Protein AF-A0A0L7KKX8-F1 (afdb_monomer_lite)

Structure (mmCIF, N/CA/C/O backbone):
data_AF-A0A0L7KKX8-F1
#
_entry.id   AF-A0A0L7KKX8-F1
#
loop_
_atom_site.group_PDB
_atom_site.id
_atom_site.type_symbol
_atom_site.label_atom_id
_atom_site.label_alt_id
_atom_site.label_comp_id
_atom_site.label_asym_id
_atom_site.label_entity_id
_atom_site.label_seq_id
_atom_site.pdbx_PDB_ins_code
_atom_site.Cartn_x
_atom_site.Cartn_y
_atom_site.Cartn_z
_atom_site.occupancy
_atom_site.B_iso_or_equiv
_atom_site.auth_seq_id
_atom_site.auth_comp_id
_atom_site.auth_asym_id
_atom_site.auth_atom_id
_atom_site.pdbx_PDB_model_num
ATOM 1 N N . MET A 1 1 ? -15.322 14.188 2.720 1.00 61.56 1 MET A N 1
ATOM 2 C CA . MET A 1 1 ? -14.861 13.997 4.115 1.00 61.56 1 MET A CA 1
ATOM 3 C C . MET A 1 1 ? -15.648 14.845 5.111 1.00 61.56 1 MET A C 1
ATOM 5 O O . MET A 1 1 ? -16.294 14.261 5.969 1.00 61.56 1 MET A O 1
ATOM 9 N N . ASN A 1 2 ? -15.700 16.173 4.953 1.00 79.94 2 ASN A N 1
ATOM 10 C CA . ASN A 1 2 ? -16.311 17.082 5.943 1.00 79.94 2 ASN A CA 1
ATOM 11 C C . ASN A 1 2 ? -17.784 16.770 6.265 1.00 79.94 2 ASN A C 1
ATOM 13 O O . ASN A 1 2 ? -18.157 16.734 7.429 1.00 79.94 2 ASN A O 1
ATOM 17 N N . LYS A 1 3 ? -18.608 16.441 5.259 1.00 85.94 3 LYS A N 1
ATOM 18 C CA . LYS A 1 3 ? -20.019 16.061 5.476 1.00 85.94 3 LYS A CA 1
ATOM 19 C C . LYS A 1 3 ? -20.184 14.793 6.329 1.00 85.94 3 LYS A C 1
ATOM 21 O O . LYS A 1 3 ? -21.107 14.716 7.127 1.00 85.94 3 LYS A O 1
ATOM 26 N N . ILE A 1 4 ? -19.298 13.805 6.163 1.00 83.44 4 ILE A N 1
ATOM 27 C CA . ILE A 1 4 ? -19.333 12.552 6.937 1.00 83.44 4 ILE A CA 1
ATOM 28 C C . ILE A 1 4 ? -18.866 12.821 8.365 1.00 83.44 4 ILE A C 1
ATOM 30 O O . ILE A 1 4 ? -19.531 12.411 9.306 1.00 83.44 4 ILE A O 1
ATOM 34 N N . GLN A 1 5 ? -17.765 13.560 8.529 1.00 80.62 5 GLN A N 1
ATOM 35 C CA . GLN A 1 5 ? -17.271 13.944 9.852 1.00 80.62 5 GLN A CA 1
ATOM 36 C C . GLN A 1 5 ? -18.304 14.754 10.637 1.00 80.62 5 GLN A C 1
ATOM 38 O O . GLN A 1 5 ? -18.473 14.505 11.828 1.00 80.62 5 GLN A O 1
ATOM 43 N N . GLN A 1 6 ? -19.019 15.662 9.967 1.00 82.69 6 GLN A N 1
ATOM 44 C CA . GLN A 1 6 ? -20.097 16.425 10.583 1.00 82.69 6 GLN A CA 1
ATOM 45 C C . GLN A 1 6 ? -21.231 15.506 11.037 1.00 82.69 6 GLN A C 1
ATOM 47 O O . GLN A 1 6 ? -21.589 15.526 12.203 1.00 82.69 6 GLN A O 1
ATOM 52 N N . LYS A 1 7 ? -21.718 14.616 10.165 1.00 85.06 7 LYS A N 1
ATOM 53 C CA . LYS A 1 7 ? -22.768 13.659 10.541 1.00 85.06 7 LYS A CA 1
ATOM 54 C C . LYS A 1 7 ? -22.353 12.735 11.687 1.00 85.06 7 LYS A C 1
ATOM 56 O O . LYS A 1 7 ? -23.163 12.473 12.564 1.00 85.06 7 LYS A O 1
ATOM 61 N N . ILE A 1 8 ? -21.108 12.252 11.694 1.00 82.00 8 ILE A N 1
ATOM 62 C CA . ILE A 1 8 ? -20.580 11.441 12.800 1.00 82.00 8 ILE A CA 1
ATOM 63 C C . ILE A 1 8 ? -20.597 12.255 14.091 1.00 82.00 8 ILE A C 1
ATOM 65 O O . ILE A 1 8 ? -21.054 11.751 15.109 1.00 82.00 8 ILE A O 1
ATOM 69 N N . LYS A 1 9 ? -20.127 13.507 14.050 1.00 79.69 9 LYS A N 1
ATOM 70 C CA . LYS A 1 9 ? -20.159 14.403 15.208 1.00 79.69 9 LYS A CA 1
ATOM 71 C C . LYS A 1 9 ? -21.592 14.573 15.720 1.00 79.69 9 LYS A C 1
ATOM 73 O O . LYS A 1 9 ? -21.835 14.294 16.887 1.00 79.69 9 LYS A O 1
ATOM 78 N N . ASP A 1 10 ? -22.524 14.906 14.830 1.00 82.19 10 ASP A N 1
ATOM 79 C CA . ASP A 1 10 ? -23.930 15.123 15.174 1.00 82.19 10 ASP A CA 1
ATOM 80 C C . ASP A 1 10 ? -24.575 13.867 15.792 1.00 82.19 10 ASP A C 1
ATOM 82 O O . ASP A 1 10 ? -25.357 13.974 16.731 1.00 82.19 10 ASP A O 1
ATOM 86 N N . ILE A 1 11 ? -24.266 12.668 15.281 1.00 80.88 11 ILE A N 1
ATOM 87 C CA . ILE A 1 11 ? -24.799 11.396 15.801 1.00 80.88 11 ILE A CA 1
ATOM 88 C C . ILE A 1 11 ? -24.197 11.070 17.171 1.00 80.88 11 ILE A C 1
ATOM 90 O O . ILE A 1 11 ? -24.934 10.751 18.099 1.00 80.88 11 ILE A O 1
ATOM 94 N N . VAL A 1 12 ? -22.873 11.169 17.313 1.00 76.88 12 VAL A N 1
ATOM 95 C CA . VAL A 1 12 ? -22.163 10.864 18.568 1.00 76.88 12 VAL A CA 1
ATOM 96 C C . VAL A 1 12 ? -22.599 11.806 19.691 1.00 76.88 12 VAL A C 1
ATOM 98 O O . VAL A 1 12 ? -22.745 11.374 20.831 1.00 76.88 12 VAL A O 1
ATOM 101 N N . GLU A 1 13 ? -22.825 13.082 19.376 1.00 76.00 13 GLU A N 1
ATOM 102 C CA . GLU A 1 13 ? -23.317 14.071 20.341 1.00 76.00 13 GLU A CA 1
ATOM 103 C C . GLU A 1 13 ? -24.776 13.802 20.741 1.00 76.00 13 GLU A C 1
ATOM 105 O O . GLU A 1 13 ? -25.111 13.932 21.914 1.00 76.00 13 GLU A O 1
ATOM 110 N N . LYS A 1 14 ? -25.624 13.343 19.810 1.00 72.31 14 LYS A N 1
ATOM 111 C CA . LYS A 1 14 ? -27.036 13.016 20.083 1.00 72.31 14 LYS A CA 1
ATOM 112 C C . LYS A 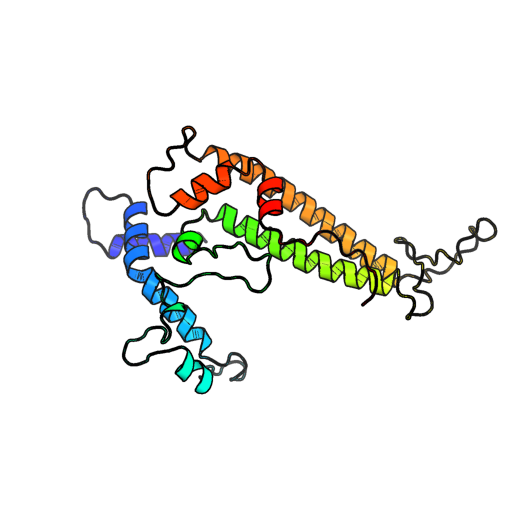1 14 ? -27.250 11.713 20.858 1.00 72.31 14 LYS A C 1
ATOM 114 O O . LYS A 1 14 ? -28.230 11.618 21.587 1.00 72.31 14 LYS A O 1
ATOM 119 N N . LEU A 1 15 ? -26.386 10.709 20.690 1.00 65.00 15 LEU A N 1
ATOM 120 C CA . LEU A 1 15 ? -26.581 9.368 21.267 1.00 65.00 15 LEU A CA 1
ATOM 121 C C . LEU A 1 15 ? -26.421 9.307 22.795 1.00 65.00 15 LEU A C 1
ATOM 123 O O . LEU A 1 15 ? -27.015 8.435 23.418 1.00 65.00 15 LEU A O 1
ATOM 127 N N . ASN A 1 16 ? -25.641 10.207 23.398 1.00 57.59 16 ASN A N 1
ATOM 128 C CA . ASN A 1 16 ? -25.163 10.022 24.775 1.00 57.59 16 ASN A CA 1
ATOM 129 C C . ASN A 1 16 ? -25.781 10.966 25.821 1.00 57.59 16 ASN A C 1
ATOM 131 O O . ASN A 1 16 ? -25.412 10.885 26.992 1.00 57.59 16 ASN A O 1
ATOM 135 N N . GLY A 1 17 ? -26.718 11.839 25.428 1.00 56.19 17 GLY A N 1
ATOM 136 C CA . GLY A 1 17 ? -27.260 12.877 26.313 1.00 56.19 17 GLY A CA 1
ATOM 137 C C . GLY A 1 17 ? -26.184 13.857 26.813 1.00 56.19 17 GLY A C 1
ATOM 138 O O . GLY A 1 17 ? -24.979 13.621 26.692 1.00 56.19 17 GLY A O 1
ATOM 139 N N . ASP A 1 18 ? -26.606 14.993 27.366 1.00 49.84 18 ASP A N 1
ATOM 140 C CA . ASP A 1 18 ? -25.701 16.018 27.898 1.00 49.84 18 ASP A CA 1
ATOM 141 C C . ASP A 1 18 ? -25.034 15.547 29.202 1.00 49.84 18 ASP A C 1
ATOM 143 O O . ASP A 1 18 ? -25.392 15.974 30.295 1.00 49.84 18 ASP A O 1
ATOM 147 N N . THR A 1 19 ? -24.057 14.641 29.117 1.00 49.75 19 THR A N 1
ATOM 148 C CA . THR A 1 19 ? -23.137 14.372 30.230 1.00 49.75 19 THR A CA 1
ATOM 149 C C . THR A 1 19 ? -22.068 15.471 30.253 1.00 49.75 19 THR A C 1
ATOM 151 O O . THR A 1 19 ? -21.262 15.550 29.313 1.00 49.75 19 THR A O 1
ATOM 154 N N . PRO A 1 20 ? -22.027 16.337 31.284 1.00 45.09 20 PRO A N 1
ATOM 155 C CA . PRO A 1 20 ? -21.047 17.413 31.358 1.00 45.09 20 PRO A CA 1
ATOM 156 C C . PRO A 1 20 ? -19.651 16.828 31.614 1.00 45.09 20 PRO A C 1
ATOM 158 O O . PRO A 1 20 ? -19.448 16.128 32.602 1.00 45.09 20 PRO A O 1
ATOM 161 N N . GLY A 1 21 ? -18.680 17.122 30.740 1.00 56.19 21 GLY A N 1
ATOM 162 C CA . GLY A 1 21 ? -17.249 16.935 31.033 1.00 56.19 21 GLY A CA 1
ATOM 163 C C . GLY A 1 21 ? -16.444 15.985 30.136 1.00 56.19 21 GLY A C 1
ATOM 164 O O . GLY A 1 21 ? -15.223 15.973 30.255 1.00 56.19 21 GLY A O 1
ATOM 165 N N . GLN A 1 22 ? -17.054 15.228 29.217 1.00 56.28 22 GLN A N 1
ATOM 166 C CA . GLN A 1 22 ? -16.307 14.301 28.345 1.00 56.28 22 GLN A CA 1
ATOM 167 C C . GLN A 1 22 ? -15.935 14.936 26.996 1.00 56.28 22 GLN A C 1
ATOM 169 O O . GLN A 1 22 ? -16.811 15.443 26.287 1.00 56.28 22 GLN A O 1
ATOM 174 N N . GLN A 1 23 ? -14.654 14.872 26.606 1.00 61.06 23 GLN A N 1
ATOM 175 C CA . GLN A 1 23 ? -14.209 15.371 25.302 1.00 61.06 23 GLN A CA 1
ATOM 176 C C . GLN A 1 23 ? -14.839 14.542 24.163 1.00 61.06 23 GLN A C 1
ATOM 178 O O . GLN A 1 23 ? -14.975 13.320 24.283 1.00 61.06 23 GLN A O 1
ATOM 183 N N . PRO A 1 24 ? -15.193 15.153 23.015 1.00 66.62 24 PRO A N 1
ATOM 184 C CA . PRO A 1 24 ? -15.776 14.435 21.876 1.00 66.62 24 PRO A CA 1
ATOM 185 C C . PRO A 1 24 ? -14.910 13.288 21.329 1.00 66.62 24 PRO A C 1
ATOM 187 O O . PRO A 1 24 ? -15.438 12.379 20.689 1.00 66.62 24 PRO A O 1
ATOM 190 N N . SER A 1 25 ? -13.590 13.325 21.548 1.00 67.50 25 SER A N 1
ATOM 191 C CA . SER A 1 25 ? -12.664 12.233 21.218 1.00 67.50 25 SER A CA 1
ATOM 192 C C . SER A 1 25 ? -12.929 10.984 22.052 1.00 67.50 25 SER A C 1
ATOM 194 O O . SER A 1 25 ? -12.999 9.889 21.500 1.00 67.50 25 SER A O 1
ATOM 196 N N . ASP A 1 26 ? -13.146 11.153 23.353 1.00 72.81 26 ASP A N 1
ATOM 197 C CA . ASP A 1 26 ? -13.292 10.055 24.312 1.00 72.81 26 ASP A CA 1
ATOM 198 C C . ASP A 1 26 ? -14.595 9.299 24.051 1.00 72.81 26 ASP A C 1
ATOM 200 O O . ASP A 1 26 ? -14.626 8.069 24.051 1.00 72.81 26 ASP A O 1
ATOM 204 N N . LYS A 1 27 ? -15.649 10.043 23.690 1.00 77.00 27 LYS A N 1
ATOM 205 C CA . LYS A 1 27 ? -16.944 9.487 23.277 1.00 77.00 27 LYS A CA 1
ATOM 206 C C . LYS A 1 27 ? -16.829 8.607 22.028 1.00 77.00 27 LYS A C 1
ATOM 208 O O . LYS A 1 27 ? -17.487 7.576 21.941 1.00 77.00 27 LYS A O 1
ATOM 213 N N . ARG A 1 28 ? -15.988 8.983 21.056 1.00 78.88 28 ARG A N 1
ATOM 214 C CA . ARG A 1 28 ? -15.767 8.176 19.839 1.00 78.88 28 ARG A CA 1
ATOM 215 C C . ARG A 1 28 ? -14.956 6.920 20.122 1.00 78.88 28 ARG A C 1
ATOM 217 O O . ARG A 1 28 ? -15.237 5.891 19.521 1.00 78.88 28 ARG A O 1
ATOM 224 N N . THR A 1 29 ? -13.969 7.007 21.011 1.00 80.00 29 THR A N 1
ATOM 225 C CA . THR A 1 29 ? -13.169 5.848 21.425 1.00 80.00 29 THR A CA 1
ATOM 226 C C . THR A 1 29 ? -14.033 4.823 22.153 1.00 80.00 29 THR A C 1
ATOM 228 O O . THR A 1 29 ? -13.962 3.643 21.821 1.00 80.00 29 THR A O 1
ATOM 231 N N . ALA A 1 30 ? -14.899 5.271 23.068 1.00 83.94 30 ALA A N 1
ATOM 232 C CA . ALA A 1 30 ? -15.870 4.404 23.735 1.00 83.94 30 ALA A CA 1
ATOM 233 C C . ALA A 1 30 ? -16.810 3.735 22.720 1.00 83.94 30 ALA A C 1
ATOM 235 O O . ALA A 1 30 ? -16.890 2.512 22.673 1.00 83.94 30 ALA A O 1
ATOM 236 N N . LEU A 1 31 ? -17.406 4.527 21.817 1.00 86.94 31 LEU A N 1
ATOM 237 C CA . LEU A 1 31 ? -18.276 4.002 20.763 1.00 86.94 31 LEU A CA 1
ATOM 238 C C . LEU A 1 31 ? -17.558 2.967 19.880 1.00 86.94 31 LEU A C 1
ATOM 240 O O . LEU A 1 31 ? -18.133 1.946 19.518 1.00 86.94 31 LEU A O 1
ATOM 244 N N . TRP A 1 32 ? -16.295 3.204 19.519 1.00 86.94 32 TRP A N 1
ATOM 245 C CA . TRP A 1 32 ? -15.516 2.213 18.778 1.00 86.94 32 TRP A CA 1
ATOM 246 C C . TRP A 1 32 ? -15.334 0.923 19.585 1.00 86.94 32 TRP A C 1
ATOM 248 O O . TRP A 1 32 ? -15.518 -0.152 19.025 1.00 86.94 32 TRP A O 1
ATOM 258 N N . GLY A 1 33 ? -15.034 1.015 20.883 1.00 86.31 33 GLY A N 1
ATOM 259 C CA . GLY A 1 33 ? -14.939 -0.144 21.775 1.00 86.31 33 GLY A CA 1
ATOM 260 C C . GLY A 1 33 ? -16.210 -0.998 21.790 1.00 86.31 33 GLY A C 1
ATOM 261 O O . GLY A 1 33 ? -16.116 -2.221 21.698 1.00 86.31 33 GLY A O 1
ATOM 262 N N . ASP A 1 34 ? -17.379 -0.358 21.803 1.00 89.44 34 ASP A N 1
ATOM 263 C CA . ASP A 1 34 ? -18.677 -1.044 21.837 1.00 89.44 34 ASP A CA 1
ATOM 264 C C . ASP A 1 34 ? -19.017 -1.743 20.512 1.00 89.44 34 ASP A C 1
ATOM 266 O O . ASP A 1 34 ? -19.616 -2.820 20.494 1.00 89.44 34 ASP A O 1
ATOM 270 N N . PHE A 1 35 ? -18.638 -1.138 19.381 1.00 90.94 35 PHE A N 1
ATOM 271 C CA . PHE A 1 35 ? -19.077 -1.587 18.056 1.00 90.94 35 PHE A CA 1
ATOM 272 C C . PHE A 1 35 ? -18.020 -2.338 17.240 1.00 90.94 35 PHE A C 1
ATOM 274 O O . PHE A 1 35 ? -18.387 -3.042 16.297 1.00 90.94 35 PHE A O 1
ATOM 281 N N . ALA A 1 36 ? -16.728 -2.236 17.563 1.00 91.19 36 ALA A N 1
ATOM 282 C CA . ALA A 1 36 ? -15.655 -2.777 16.723 1.00 91.19 36 ALA A CA 1
ATOM 283 C C . ALA A 1 36 ? -15.773 -4.290 16.490 1.00 91.19 36 ALA A C 1
ATOM 285 O O . ALA A 1 36 ? -15.581 -4.749 15.363 1.00 91.19 36 ALA A O 1
ATOM 286 N N . GLN A 1 37 ? -16.162 -5.058 17.513 1.00 93.75 37 GLN A N 1
ATOM 287 C CA . GLN A 1 37 ? -16.392 -6.497 17.373 1.00 93.75 37 GLN A CA 1
ATOM 288 C C . GLN A 1 37 ? -17.535 -6.803 16.396 1.00 93.75 37 GLN A C 1
ATOM 290 O O . GLN A 1 37 ? -17.397 -7.682 15.549 1.00 93.75 37 GLN A O 1
ATOM 295 N N . TYR A 1 38 ? -18.649 -6.074 16.473 1.00 94.12 38 TYR A N 1
ATOM 296 C CA . TYR A 1 38 ? -19.788 -6.277 15.574 1.00 94.12 38 TYR A CA 1
ATOM 297 C C . TYR A 1 38 ? -19.464 -5.865 14.139 1.00 94.12 38 TYR A C 1
ATOM 299 O O . TYR A 1 38 ? -19.841 -6.559 13.197 1.00 94.12 38 TYR A O 1
ATOM 307 N N . ILE A 1 39 ? -18.717 -4.772 13.968 1.00 94.38 39 ILE A N 1
ATOM 308 C CA . ILE A 1 39 ? -18.216 -4.336 12.661 1.00 94.38 39 ILE A CA 1
ATOM 309 C C . ILE A 1 39 ? -17.322 -5.425 12.062 1.00 94.38 39 ILE A C 1
ATOM 311 O O . ILE A 1 39 ? -17.519 -5.810 10.911 1.00 94.38 39 ILE A O 1
ATOM 315 N N . TRP A 1 40 ? -16.391 -5.971 12.847 1.00 94.31 40 TRP A N 1
ATOM 316 C CA . TRP A 1 40 ? -15.527 -7.066 12.414 1.00 94.31 40 TRP A CA 1
ATOM 317 C C . TRP A 1 40 ? -16.317 -8.322 12.034 1.00 94.31 40 TRP A C 1
ATOM 319 O O . TRP A 1 40 ? -16.102 -8.888 10.964 1.00 94.31 40 TRP A O 1
ATOM 329 N N . ASN A 1 41 ? -17.284 -8.722 12.859 1.00 95.00 41 ASN A N 1
ATOM 330 C CA . ASN A 1 41 ? -18.173 -9.840 12.552 1.00 95.00 41 ASN A CA 1
ATOM 331 C C . ASN A 1 41 ? -18.926 -9.604 11.232 1.00 95.00 41 ASN A C 1
ATOM 333 O O . ASN A 1 41 ? -18.997 -10.506 10.402 1.00 95.00 41 ASN A O 1
ATOM 337 N N . GLY A 1 42 ? -19.413 -8.383 10.991 1.00 94.62 42 GLY A N 1
ATOM 338 C CA . GLY A 1 42 ? -20.026 -7.996 9.720 1.00 94.62 42 GLY A CA 1
ATOM 339 C C . GLY A 1 42 ? -19.066 -8.102 8.529 1.00 94.62 42 GLY A C 1
ATOM 340 O O . GLY A 1 42 ? -19.457 -8.595 7.472 1.00 94.62 42 GLY A O 1
ATOM 341 N N . MET A 1 43 ? -17.798 -7.708 8.702 1.00 93.75 43 MET A N 1
ATOM 342 C CA . MET A 1 43 ? -16.760 -7.863 7.672 1.00 93.75 43 MET A CA 1
ATOM 343 C C . MET A 1 43 ? -16.502 -9.338 7.338 1.00 93.75 43 MET A C 1
ATOM 345 O O . MET A 1 43 ? -16.394 -9.676 6.163 1.00 93.75 43 MET A O 1
ATOM 349 N N . ILE A 1 44 ? -16.450 -10.223 8.340 1.00 93.94 44 ILE A N 1
ATOM 350 C CA . ILE A 1 44 ? -16.302 -11.671 8.121 1.00 93.94 44 ILE A CA 1
ATOM 351 C C . ILE A 1 44 ? -17.550 -12.261 7.459 1.00 93.94 44 ILE A C 1
ATOM 353 O O . ILE A 1 44 ? -17.431 -13.036 6.512 1.00 93.94 44 ILE A O 1
ATOM 357 N N . TYR A 1 45 ? -18.746 -11.861 7.895 1.00 94.38 45 TYR A N 1
ATOM 358 C CA . TYR A 1 45 ? -19.996 -12.323 7.294 1.00 94.38 45 TYR A CA 1
ATOM 359 C C . TYR A 1 45 ? -20.092 -11.961 5.809 1.00 94.38 45 TYR A C 1
ATOM 361 O O . TYR A 1 45 ? -20.555 -12.770 5.004 1.00 94.38 45 TYR A O 1
ATOM 369 N N . ALA A 1 46 ? -19.603 -10.782 5.417 1.00 93.00 46 ALA A N 1
ATOM 370 C CA . ALA A 1 46 ? -19.576 -10.359 4.019 1.00 93.00 46 ALA A CA 1
ATOM 371 C C . ALA A 1 46 ? -18.769 -11.316 3.118 1.00 93.00 46 ALA A C 1
ATOM 373 O O . ALA A 1 46 ? -19.128 -11.494 1.957 1.00 93.00 46 ALA A O 1
ATOM 374 N N . LEU A 1 47 ? -17.744 -11.997 3.648 1.00 92.56 47 LEU A N 1
ATOM 375 C CA . LEU A 1 47 ? -16.945 -12.985 2.904 1.00 92.56 47 LEU A CA 1
ATOM 376 C C . LEU A 1 47 ? -17.718 -14.270 2.573 1.00 92.56 47 LEU A C 1
ATOM 378 O O . LEU A 1 47 ? -17.270 -15.063 1.751 1.00 92.56 47 LEU A O 1
ATOM 382 N N . THR A 1 48 ? -18.877 -14.488 3.199 1.00 92.88 48 THR A N 1
ATOM 383 C CA . THR A 1 48 ? -19.743 -15.641 2.907 1.00 92.88 48 THR A CA 1
ATOM 384 C C . THR A 1 48 ? -20.568 -15.455 1.634 1.00 92.88 48 THR A C 1
ATOM 386 O O . THR A 1 48 ? -21.225 -16.396 1.189 1.00 92.88 48 THR A O 1
ATOM 389 N N . TYR A 1 49 ? -20.569 -14.255 1.050 1.00 91.00 49 TYR A N 1
ATOM 390 C CA . TYR A 1 49 ? -21.248 -13.975 -0.209 1.00 91.00 49 TYR A CA 1
ATOM 391 C C . TYR A 1 49 ? -20.346 -14.279 -1.400 1.00 91.00 49 TYR A C 1
ATOM 393 O O . TYR A 1 49 ? -19.157 -13.967 -1.404 1.00 91.00 49 TYR A O 1
ATOM 401 N N . ASN A 1 50 ? -20.936 -14.837 -2.452 1.00 87.12 50 ASN A N 1
ATOM 402 C CA . ASN A 1 50 ? -20.284 -14.932 -3.744 1.00 87.12 50 ASN A CA 1
ATOM 403 C C . ASN A 1 50 ? -20.461 -13.598 -4.486 1.00 87.12 50 ASN A C 1
ATOM 405 O O . ASN A 1 50 ? -21.543 -13.303 -4.996 1.00 87.12 50 ASN A O 1
ATOM 409 N N . THR A 1 51 ? -19.396 -12.801 -4.555 1.00 78.88 51 THR A N 1
ATOM 410 C CA . THR A 1 51 ? -19.404 -11.477 -5.199 1.00 78.88 51 THR A CA 1
ATOM 411 C C . THR A 1 51 ? -19.559 -11.527 -6.718 1.00 78.88 51 THR A C 1
ATOM 413 O O . THR A 1 51 ? -19.889 -10.507 -7.315 1.00 78.88 51 THR A O 1
ATOM 416 N N . ASP A 1 52 ? -19.361 -12.697 -7.328 1.00 79.69 52 ASP A N 1
ATOM 417 C CA . ASP A 1 52 ? -19.569 -12.931 -8.761 1.00 79.69 52 ASP A CA 1
ATOM 418 C C . ASP A 1 52 ? -20.977 -13.479 -9.055 1.00 79.69 52 ASP A C 1
ATOM 420 O O . ASP A 1 52 ? -21.383 -13.612 -10.211 1.00 79.69 52 ASP A O 1
ATOM 424 N N . SER A 1 53 ? -21.744 -13.806 -8.008 1.00 69.38 53 SER A N 1
ATOM 425 C CA . SER A 1 53 ? -23.137 -14.223 -8.138 1.00 69.38 53 SER A CA 1
ATOM 426 C C . SER A 1 53 ? -24.049 -12.996 -8.158 1.00 69.38 53 SER A C 1
ATOM 428 O O . SER A 1 53 ? -24.035 -12.185 -7.240 1.00 69.38 53 SER A O 1
ATOM 430 N N . GLY A 1 54 ? -24.848 -12.861 -9.215 1.00 61.56 54 GLY A N 1
ATOM 431 C CA . GLY A 1 54 ? -25.735 -11.716 -9.425 1.00 61.56 54 GLY A CA 1
ATOM 432 C C . GLY A 1 54 ? -25.267 -10.852 -10.594 1.00 61.56 54 GLY A C 1
ATOM 433 O O . GLY A 1 54 ? -24.135 -10.384 -10.639 1.00 61.56 54 GLY A O 1
ATOM 434 N N . GLY A 1 55 ? -26.144 -10.644 -11.580 1.00 66.31 55 GLY A N 1
ATOM 435 C CA . GLY A 1 55 ? -25.906 -9.613 -12.593 1.00 66.31 55 GLY A CA 1
ATOM 436 C C . GLY A 1 55 ? -25.856 -8.222 -11.951 1.00 66.31 55 GLY A C 1
ATOM 437 O O . GLY A 1 55 ? -26.238 -8.066 -10.789 1.00 66.31 55 GLY A O 1
ATOM 438 N N . LYS A 1 56 ? -25.442 -7.199 -12.718 1.00 63.28 56 LYS A N 1
ATOM 439 C CA . LYS A 1 56 ? -25.654 -5.797 -12.315 1.00 63.28 56 LYS A CA 1
ATOM 440 C C . LYS A 1 56 ? -27.105 -5.658 -11.834 1.00 63.28 56 LYS A C 1
ATOM 442 O O . LYS A 1 56 ? -28.014 -6.077 -12.544 1.00 63.28 56 LYS A O 1
ATOM 447 N N . ASP A 1 57 ? -27.279 -5.158 -10.614 1.00 73.75 57 ASP A N 1
ATOM 448 C CA . ASP A 1 57 ? -28.566 -4.913 -9.942 1.00 73.75 57 ASP A CA 1
ATOM 449 C C . ASP A 1 57 ? -29.244 -6.110 -9.245 1.00 73.75 57 ASP A C 1
ATOM 451 O O . ASP A 1 57 ? -30.373 -5.980 -8.770 1.00 73.75 57 ASP A O 1
ATOM 455 N N . LYS A 1 58 ? -28.571 -7.260 -9.098 1.00 77.75 58 LYS A N 1
ATOM 456 C CA . LYS A 1 58 ? -29.054 -8.358 -8.238 1.00 77.75 58 LYS A CA 1
ATOM 457 C C . LYS A 1 58 ? -28.242 -8.470 -6.953 1.00 77.75 58 LYS A C 1
ATOM 459 O O . LYS A 1 58 ? -27.025 -8.313 -6.961 1.00 77.75 58 LYS A O 1
ATOM 464 N N . THR A 1 59 ? -28.926 -8.784 -5.854 1.00 80.25 59 THR A N 1
ATOM 465 C CA . THR A 1 59 ? -28.276 -9.083 -4.576 1.00 80.25 59 THR A CA 1
ATOM 466 C C . THR A 1 59 ? -27.396 -10.327 -4.727 1.00 80.25 59 THR A C 1
ATOM 468 O O . THR A 1 59 ? -27.880 -11.332 -5.261 1.00 80.25 59 THR A O 1
ATOM 471 N N . PRO A 1 60 ? -26.135 -10.292 -4.264 1.00 85.50 60 PRO A N 1
ATOM 472 C CA . PRO A 1 60 ? -25.288 -11.471 -4.272 1.00 85.50 60 PRO A CA 1
ATOM 473 C C . PRO A 1 60 ? -25.861 -12.563 -3.372 1.00 85.50 60 PRO A C 1
ATOM 475 O O . PRO A 1 60 ? -26.488 -12.295 -2.345 1.00 85.50 60 PRO A O 1
ATOM 478 N N . THR A 1 61 ? -25.644 -13.810 -3.772 1.00 89.81 61 THR A N 1
ATOM 479 C CA . THR A 1 61 ? -26.073 -14.993 -3.018 1.00 89.81 61 THR A CA 1
ATOM 480 C C . THR A 1 61 ? -24.955 -15.497 -2.115 1.00 89.81 61 THR A C 1
ATOM 482 O O . THR A 1 61 ? -23.772 -15.258 -2.368 1.00 89.81 61 THR A O 1
ATOM 485 N N . HIS A 1 62 ? -25.325 -16.191 -1.040 1.00 89.88 62 HIS A N 1
ATOM 486 C CA . HIS A 1 62 ? -24.347 -16.850 -0.185 1.00 89.88 62 HIS A CA 1
ATOM 487 C C . HIS A 1 62 ? -23.695 -18.034 -0.898 1.00 89.88 62 HIS A C 1
ATOM 489 O O . HIS A 1 62 ? -24.328 -18.743 -1.676 1.00 89.88 62 HIS A O 1
ATOM 495 N N . ASN A 1 63 ? -22.424 -18.265 -0.585 1.00 92.12 63 ASN A N 1
ATOM 496 C CA . ASN A 1 63 ? -21.781 -19.546 -0.807 1.00 92.12 63 ASN A CA 1
ATOM 497 C C . ASN A 1 63 ? -21.978 -20.390 0.458 1.00 92.12 63 ASN A C 1
ATOM 499 O O . ASN A 1 63 ? -21.333 -20.128 1.475 1.00 92.12 63 ASN A O 1
ATOM 503 N N . ASP A 1 64 ? -22.867 -21.382 0.399 1.00 92.19 64 ASP A N 1
ATOM 504 C CA . ASP A 1 64 ? -23.253 -22.188 1.566 1.00 92.19 64 ASP A CA 1
ATOM 505 C C . ASP A 1 64 ? -22.063 -22.909 2.210 1.00 92.19 64 ASP A C 1
ATOM 507 O O . ASP A 1 64 ? -21.961 -22.955 3.436 1.00 92.19 64 ASP A O 1
ATOM 511 N N . THR A 1 65 ? -21.110 -23.386 1.403 1.00 93.25 65 THR A N 1
ATOM 512 C CA . THR A 1 65 ? -19.880 -24.026 1.893 1.00 93.25 65 THR A CA 1
ATOM 513 C C . THR A 1 65 ? -19.025 -23.052 2.697 1.00 93.25 65 THR A C 1
ATOM 515 O O . THR A 1 65 ? -18.572 -23.374 3.793 1.00 93.25 65 THR A O 1
ATOM 518 N N . VAL A 1 66 ? -18.806 -21.841 2.175 1.00 92.00 66 VAL A N 1
ATOM 519 C CA . VAL A 1 66 ? -18.012 -20.813 2.868 1.00 92.00 66 VAL A CA 1
ATOM 520 C C . VAL A 1 66 ? -18.750 -20.320 4.110 1.00 92.00 66 VAL A C 1
ATOM 522 O O . VAL A 1 66 ? -18.142 -20.177 5.170 1.00 92.00 66 VAL A O 1
ATOM 525 N N . LYS A 1 67 ? -20.065 -20.103 4.007 1.00 93.19 67 LYS A N 1
ATOM 526 C CA . LYS A 1 67 ? -20.912 -19.682 5.125 1.00 93.19 67 LYS A CA 1
ATOM 527 C C . LYS A 1 67 ? -20.864 -20.689 6.270 1.00 93.19 67 LYS A C 1
ATOM 529 O O . LYS A 1 67 ? -20.575 -20.288 7.391 1.00 93.19 67 LYS A O 1
ATOM 534 N N . GLY A 1 68 ? -21.069 -21.974 5.982 1.00 92.69 68 GLY A N 1
ATOM 535 C CA . GLY A 1 68 ? -21.036 -23.047 6.979 1.00 92.69 68 GLY A CA 1
ATOM 536 C C . GLY A 1 68 ? -19.651 -23.334 7.571 1.00 92.69 68 GLY A C 1
ATOM 537 O O . GLY A 1 68 ? -19.562 -24.032 8.575 1.00 92.69 68 GLY A O 1
ATOM 538 N N . ALA A 1 69 ? -18.575 -22.822 6.966 1.00 92.69 69 ALA A N 1
ATOM 539 C CA . ALA A 1 69 ? -17.218 -22.922 7.505 1.00 92.69 69 ALA A CA 1
ATOM 540 C C . ALA A 1 69 ? -16.802 -21.689 8.327 1.00 92.69 69 ALA A C 1
ATOM 542 O O . ALA A 1 69 ? -15.984 -21.801 9.244 1.00 92.69 69 ALA A O 1
ATOM 543 N N . LEU A 1 70 ? -17.312 -20.504 7.978 1.00 93.75 70 LEU A N 1
ATOM 544 C CA . LEU A 1 70 ? -16.875 -19.234 8.560 1.00 93.75 70 LEU A CA 1
ATOM 545 C C . LEU A 1 70 ? -17.839 -18.652 9.595 1.00 93.75 70 LEU A C 1
ATOM 547 O O . LEU A 1 70 ? -17.389 -17.832 10.395 1.00 93.75 70 LEU A O 1
ATOM 551 N N . TRP A 1 71 ? -19.121 -19.030 9.612 1.00 96.25 71 TRP A N 1
ATOM 552 C CA . TRP A 1 71 ? -20.149 -18.291 10.350 1.00 96.25 71 TRP A CA 1
ATOM 553 C C . TRP A 1 71 ? -21.069 -19.161 11.215 1.00 96.25 71 TRP A C 1
ATOM 555 O O . TRP A 1 71 ? -21.768 -20.041 10.720 1.00 96.25 71 TRP A O 1
ATOM 565 N N . ASP A 1 72 ? -21.141 -18.828 12.505 1.00 95.00 72 ASP A N 1
ATOM 566 C CA . ASP A 1 72 ? -22.115 -19.364 13.458 1.00 95.00 72 ASP A CA 1
ATOM 567 C C . ASP A 1 72 ? -23.356 -18.452 13.449 1.00 95.00 72 ASP A C 1
ATOM 569 O O . ASP A 1 72 ? -23.324 -17.322 13.949 1.00 95.00 72 ASP A O 1
ATOM 573 N N . SER A 1 73 ? -24.439 -18.930 12.826 1.00 92.44 73 SER A N 1
ATOM 574 C CA . SER A 1 73 ? -25.677 -18.152 12.656 1.00 92.44 73 SER A CA 1
ATOM 575 C C . SER A 1 73 ? -26.469 -17.995 13.956 1.00 92.44 73 SER A C 1
ATOM 577 O O . SER A 1 73 ? -27.189 -17.010 14.092 1.00 92.44 73 SER A O 1
ATOM 579 N N . ASP A 1 74 ? -26.305 -18.905 14.918 1.00 93.38 74 ASP A N 1
ATOM 580 C CA . ASP A 1 74 ? -27.006 -18.833 16.204 1.00 93.38 74 ASP A CA 1
ATOM 581 C C . ASP A 1 74 ? -26.402 -17.735 17.085 1.00 93.38 74 ASP A C 1
ATOM 583 O O . ASP A 1 74 ? -27.111 -17.015 17.790 1.00 93.38 74 ASP A O 1
ATOM 587 N N . LYS A 1 75 ? -25.076 -17.569 17.014 1.00 91.88 75 LYS A N 1
ATOM 588 C CA . LYS A 1 75 ? -24.340 -16.567 17.801 1.00 91.88 75 LYS A CA 1
ATOM 589 C C . LYS A 1 75 ? -24.081 -15.261 17.060 1.00 91.88 75 LYS A C 1
ATOM 591 O O . LYS A 1 75 ? -23.683 -14.287 17.694 1.00 91.88 75 LYS A O 1
ATOM 596 N N . ASN A 1 76 ? -24.293 -15.220 15.745 1.00 92.81 76 ASN A N 1
ATOM 597 C CA . ASN A 1 76 ? -23.912 -14.101 14.875 1.00 92.81 76 ASN A CA 1
ATOM 598 C C . ASN A 1 76 ? -22.423 -13.729 15.003 1.00 92.81 76 ASN A C 1
ATOM 600 O O . ASN A 1 76 ? -22.045 -12.556 15.119 1.00 92.81 76 ASN A O 1
ATOM 604 N N . THR A 1 77 ? -21.565 -14.749 14.998 1.00 93.94 77 THR A N 1
ATOM 605 C CA . THR A 1 77 ? -20.111 -14.604 15.149 1.00 93.94 77 THR A CA 1
ATOM 606 C C . THR A 1 77 ? -19.355 -15.510 14.182 1.00 93.94 77 THR A C 1
ATOM 608 O O . THR A 1 77 ? -19.890 -16.540 13.767 1.00 93.94 77 THR A O 1
ATOM 611 N N . PRO A 1 78 ? -18.078 -15.210 13.885 1.00 94.38 78 PRO A N 1
ATOM 612 C CA . PRO A 1 78 ? -17.210 -16.154 13.200 1.00 94.38 78 PRO A CA 1
ATOM 613 C C . PRO A 1 78 ? -17.156 -17.499 13.932 1.00 94.38 78 PRO A C 1
ATOM 615 O O . PRO A 1 78 ? -16.960 -17.546 15.150 1.00 94.38 78 PRO A O 1
ATOM 618 N N . GLN A 1 79 ? -17.316 -18.586 13.182 1.00 92.31 79 GLN A N 1
ATOM 619 C CA . GLN A 1 79 ? -17.412 -19.939 13.732 1.00 92.31 79 GLN A CA 1
ATOM 620 C C . GLN A 1 79 ? -16.096 -20.408 14.358 1.00 92.31 79 GLN A C 1
ATOM 622 O O . GLN A 1 79 ? -16.089 -21.028 15.419 1.00 92.31 79 GLN A O 1
ATOM 627 N N . ASN A 1 80 ? -14.969 -20.090 13.718 1.00 89.31 80 ASN A N 1
ATOM 628 C CA . ASN A 1 80 ? -13.647 -20.426 14.230 1.00 89.31 80 ASN A CA 1
ATOM 629 C C . ASN A 1 80 ? -13.106 -19.296 15.120 1.00 89.31 80 ASN A C 1
ATOM 631 O O . ASN A 1 80 ? -13.073 -18.128 14.719 1.00 89.31 80 ASN A O 1
ATOM 635 N N . THR A 1 81 ? -12.617 -19.659 16.307 1.00 88.75 81 THR A N 1
ATOM 636 C CA . THR A 1 81 ? -12.030 -18.734 17.286 1.00 88.75 81 THR A CA 1
ATOM 637 C C . THR A 1 81 ? -10.841 -17.955 16.733 1.00 88.75 81 THR A C 1
ATOM 639 O O . THR A 1 81 ? -10.590 -16.846 17.192 1.00 88.75 81 THR A O 1
ATOM 642 N N . GLN A 1 82 ? -10.142 -18.459 15.712 1.00 89.06 82 GLN A N 1
ATOM 643 C CA . GLN A 1 82 ? -9.044 -17.737 15.058 1.00 89.06 82 GLN A CA 1
ATOM 644 C C . GLN A 1 82 ? -9.491 -16.484 14.287 1.00 89.06 82 GLN A C 1
ATOM 646 O O . GLN A 1 82 ? -8.656 -15.646 13.967 1.00 89.06 82 GLN A O 1
ATOM 651 N N . TYR A 1 83 ? -10.784 -16.353 13.973 1.00 90.50 83 TYR A N 1
ATOM 652 C CA . TYR A 1 83 ? -11.347 -15.201 13.261 1.00 90.50 83 TYR A CA 1
ATOM 653 C C . TYR A 1 83 ? -12.133 -14.263 14.178 1.00 90.50 83 TYR A C 1
ATOM 655 O O . TYR A 1 83 ? -12.721 -13.297 13.700 1.00 90.50 83 TYR A O 1
ATOM 663 N N . GLN A 1 84 ? -12.171 -14.523 15.485 1.00 91.69 84 GLN A N 1
ATOM 664 C CA . GLN A 1 84 ? -12.844 -13.637 16.429 1.00 91.69 84 GLN A CA 1
ATOM 665 C C . GLN A 1 84 ? -12.014 -12.373 16.675 1.00 91.69 84 GLN A C 1
ATOM 667 O O . GLN A 1 84 ? -10.785 -12.393 16.655 1.00 91.69 84 GLN A O 1
ATOM 672 N N . TYR A 1 85 ? -12.700 -11.257 16.921 1.00 90.94 85 TYR A N 1
ATOM 673 C CA . TYR A 1 85 ? -12.106 -9.918 16.964 1.00 90.94 85 TYR A CA 1
ATOM 674 C C . TYR A 1 85 ? -10.888 -9.787 17.904 1.00 90.94 85 TYR A C 1
ATOM 676 O O . TYR A 1 85 ? -9.878 -9.198 17.528 1.00 90.94 85 TYR A O 1
ATOM 684 N N . ASN A 1 86 ? -10.950 -10.379 19.101 1.00 88.31 86 ASN A N 1
ATOM 685 C CA . ASN A 1 86 ? -9.896 -10.253 20.118 1.00 88.31 86 ASN A CA 1
ATOM 686 C C . ASN A 1 86 ? -8.713 -11.218 19.925 1.00 88.31 86 ASN A C 1
ATOM 688 O O . ASN A 1 86 ? -7.681 -11.070 20.578 1.00 88.31 86 ASN A O 1
ATOM 692 N N . THR A 1 87 ? -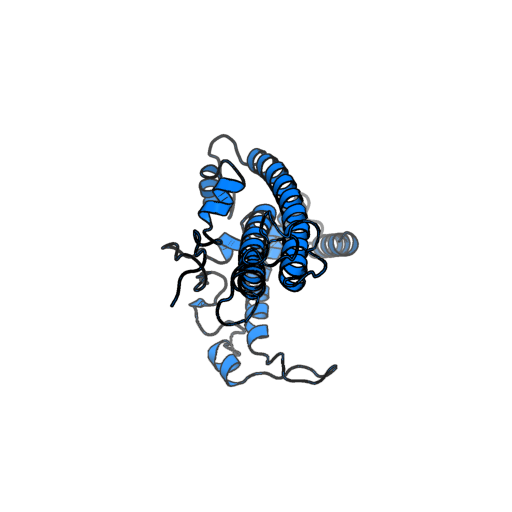8.862 -12.227 19.070 1.00 89.62 87 THR A N 1
ATOM 693 C CA . THR A 1 87 ? -7.923 -13.353 18.936 1.00 89.62 87 THR A CA 1
ATOM 694 C C . THR A 1 87 ? -7.314 -13.450 17.545 1.00 89.62 87 THR A C 1
ATOM 696 O O . THR A 1 87 ? -6.283 -14.106 17.384 1.00 89.62 87 THR A O 1
ATOM 699 N N . VAL A 1 88 ? -7.928 -12.810 16.546 1.00 89.62 88 VAL A N 1
ATOM 700 C CA . VAL A 1 88 ? -7.466 -12.876 15.165 1.00 89.62 88 VAL A CA 1
ATOM 701 C C . VAL A 1 88 ? -6.080 -12.260 15.024 1.00 89.62 88 VAL A C 1
ATOM 703 O O . VAL A 1 88 ? -5.815 -11.115 15.402 1.00 89.62 88 VAL A O 1
ATOM 706 N N . LYS A 1 89 ? -5.184 -13.065 14.459 1.00 88.81 89 LYS A N 1
ATOM 707 C CA . LYS A 1 89 ? -3.823 -12.680 14.104 1.00 88.81 89 LYS A CA 1
ATOM 708 C C . LYS A 1 89 ? -3.770 -12.397 12.612 1.00 88.81 89 LYS A C 1
ATOM 710 O O . LYS A 1 89 ? -4.261 -13.189 11.810 1.00 88.81 89 LYS A O 1
ATOM 715 N N . LEU A 1 90 ? -3.157 -11.281 12.244 1.00 81.69 90 LEU A N 1
ATOM 716 C CA . LEU A 1 90 ? -2.932 -10.900 10.855 1.00 81.69 90 LEU A CA 1
ATOM 717 C C . LEU A 1 90 ? -1.641 -11.564 10.360 1.00 81.69 90 LEU A C 1
ATOM 719 O O . LEU A 1 90 ? -0.595 -10.923 10.266 1.00 81.69 90 LEU A O 1
ATOM 723 N N . ASP A 1 91 ? -1.703 -12.876 10.127 1.00 71.56 91 ASP A N 1
ATOM 724 C CA . ASP A 1 91 ? -0.589 -13.644 9.562 1.00 71.56 91 ASP A CA 1
ATOM 725 C C . ASP A 1 91 ? -0.599 -13.507 8.034 1.00 71.56 91 ASP A C 1
ATOM 727 O O . ASP A 1 91 ? -1.459 -14.058 7.341 1.00 71.56 91 ASP A O 1
ATOM 731 N N . ASP A 1 92 ? 0.326 -12.710 7.499 1.00 59.94 92 ASP A N 1
ATOM 732 C CA . ASP A 1 92 ? 0.457 -12.534 6.058 1.00 59.94 92 ASP A CA 1
ATOM 733 C C . ASP A 1 92 ? 1.296 -13.678 5.470 1.00 59.94 92 ASP A C 1
ATOM 735 O O . ASP A 1 92 ? 2.528 -13.675 5.511 1.00 59.94 92 ASP A O 1
ATOM 739 N N . THR A 1 93 ? 0.622 -14.649 4.850 1.00 50.75 93 THR A N 1
ATOM 740 C CA . THR A 1 93 ? 1.274 -15.736 4.099 1.00 50.75 93 THR A CA 1
ATOM 741 C C . THR A 1 93 ? 2.043 -15.246 2.861 1.00 50.75 93 THR A C 1
ATOM 743 O O . THR A 1 93 ? 2.785 -16.024 2.256 1.00 50.75 93 THR A O 1
ATOM 746 N N . SER A 1 94 ? 1.917 -13.965 2.481 1.00 44.84 94 SER A N 1
ATOM 747 C CA . SER A 1 94 ? 2.560 -13.369 1.302 1.00 44.84 94 SER A CA 1
ATOM 748 C C . SER A 1 94 ? 3.797 -12.498 1.599 1.00 44.84 94 SER A C 1
ATOM 750 O O . SER A 1 94 ? 4.470 -12.053 0.660 1.00 44.84 94 SER A O 1
ATOM 752 N N . GLY A 1 95 ? 4.152 -12.312 2.879 1.00 45.34 95 GLY A N 1
ATOM 753 C CA . GLY A 1 95 ? 5.304 -11.533 3.357 1.00 45.34 95 GLY A CA 1
ATOM 754 C C . GLY A 1 95 ? 6.327 -12.351 4.158 1.00 45.34 95 GLY A C 1
ATOM 755 O O . GLY A 1 95 ? 6.150 -13.541 4.409 1.00 45.34 95 GLY A O 1
ATOM 756 N N . ALA A 1 96 ? 7.453 -11.732 4.536 1.00 41.59 96 ALA A N 1
ATOM 757 C CA . ALA A 1 96 ? 8.429 -12.377 5.413 1.00 41.59 96 ALA A CA 1
ATOM 758 C C . ALA A 1 96 ? 7.764 -12.689 6.761 1.00 41.59 96 ALA A C 1
ATOM 760 O O . ALA A 1 96 ? 7.383 -11.757 7.462 1.00 41.59 96 ALA A O 1
ATOM 761 N N . LYS A 1 97 ? 7.656 -13.980 7.109 1.00 41.69 97 LYS A N 1
ATOM 762 C CA . LYS A 1 97 ? 7.157 -14.451 8.406 1.00 41.69 97 LYS A CA 1
ATOM 763 C C . LYS A 1 97 ? 7.914 -13.741 9.526 1.00 41.69 97 LYS A C 1
ATOM 765 O O . LYS A 1 97 ? 9.049 -14.103 9.841 1.00 41.69 97 LYS A O 1
ATOM 770 N N . THR A 1 98 ? 7.318 -12.714 10.115 1.00 44.44 98 THR A N 1
ATOM 771 C CA . THR A 1 98 ? 7.715 -12.293 11.450 1.00 44.44 98 THR A CA 1
ATOM 772 C C . THR A 1 98 ? 7.176 -13.367 12.383 1.00 44.44 98 THR A C 1
ATOM 774 O O . THR A 1 98 ? 6.034 -13.800 12.266 1.00 44.44 98 THR A O 1
ATOM 777 N N . SER A 1 99 ? 8.014 -13.865 13.284 1.00 48.81 99 SER A N 1
ATOM 778 C CA . SER A 1 99 ? 7.697 -14.987 14.175 1.00 48.81 99 SER A CA 1
ATOM 779 C C . SER A 1 99 ? 6.505 -14.728 15.114 1.00 48.81 99 SER A C 1
ATOM 781 O O . SER A 1 99 ? 6.088 -15.649 15.804 1.00 48.81 99 SER A O 1
ATOM 783 N N . ASN A 1 100 ? 5.932 -13.517 15.102 1.00 62.34 100 ASN A N 1
ATOM 784 C CA . ASN A 1 100 ? 4.723 -13.124 15.817 1.00 62.34 100 ASN A CA 1
ATOM 785 C C . ASN A 1 100 ? 3.855 -12.212 14.929 1.00 62.34 100 ASN A C 1
ATOM 787 O O . ASN A 1 100 ? 4.092 -11.005 14.858 1.00 62.34 100 ASN A O 1
ATOM 791 N N . ALA A 1 101 ? 2.850 -12.779 14.259 1.00 72.50 101 ALA A N 1
ATOM 792 C CA . ALA A 1 101 ? 1.823 -12.003 13.565 1.00 72.50 101 ALA A CA 1
ATOM 793 C C . ALA A 1 101 ? 1.060 -11.101 14.564 1.00 72.50 101 ALA A C 1
ATOM 795 O O . ALA A 1 101 ? 0.680 -11.588 15.638 1.00 72.50 101 ALA A O 1
ATOM 796 N N . PRO A 1 102 ? 0.834 -9.808 14.253 1.00 81.12 102 PRO A N 1
ATOM 797 C CA . PRO A 1 102 ? 0.139 -8.901 15.160 1.00 81.12 102 PRO A CA 1
ATOM 798 C C . PRO A 1 102 ? -1.339 -9.279 15.280 1.00 81.12 102 PRO A C 1
ATOM 800 O O . PRO A 1 102 ? -1.940 -9.794 14.335 1.00 81.12 102 PRO A O 1
ATOM 803 N N . LEU A 1 103 ? -1.945 -8.992 16.433 1.00 87.75 103 LEU A N 1
ATOM 804 C CA . LEU A 1 103 ? -3.399 -9.065 16.563 1.00 87.75 103 LEU A CA 1
ATOM 805 C C . LEU A 1 103 ? -4.055 -7.957 15.731 1.00 87.75 103 LEU A C 1
ATOM 807 O O . LEU A 1 103 ? -3.468 -6.891 15.527 1.00 87.75 103 LEU A O 1
ATOM 811 N N . LEU A 1 104 ? -5.299 -8.167 15.299 1.00 87.62 104 LEU A N 1
ATOM 812 C CA . LEU A 1 104 ? -6.085 -7.109 14.654 1.00 87.62 104 LEU A CA 1
ATOM 813 C C . LEU A 1 104 ? -6.165 -5.854 15.529 1.00 87.62 104 LEU A C 1
ATOM 815 O O . LEU A 1 104 ? -6.000 -4.749 15.021 1.00 87.62 104 LEU A O 1
ATOM 819 N N . THR A 1 105 ? -6.355 -6.023 16.837 1.00 85.00 105 THR A N 1
ATOM 820 C CA . THR A 1 105 ? -6.399 -4.926 17.813 1.00 85.00 105 THR A CA 1
ATOM 821 C C . THR A 1 105 ? -5.088 -4.132 17.855 1.00 85.00 105 THR A C 1
ATOM 823 O O . THR A 1 105 ? -5.118 -2.903 17.852 1.00 85.00 105 THR A O 1
ATOM 826 N N . ASP A 1 106 ? -3.940 -4.815 17.776 1.00 83.44 106 ASP A N 1
ATOM 827 C CA . ASP A 1 106 ? -2.618 -4.180 17.680 1.00 83.44 106 ASP A CA 1
ATOM 828 C C . ASP A 1 106 ? -2.428 -3.437 16.339 1.00 83.44 106 ASP A C 1
ATOM 830 O O . ASP A 1 106 ? -1.683 -2.462 16.262 1.00 83.44 106 ASP A O 1
ATOM 834 N N . PHE A 1 107 ? -3.071 -3.887 15.257 1.00 84.81 107 PHE A N 1
ATOM 835 C CA . PHE A 1 107 ? -2.994 -3.238 13.944 1.00 84.81 107 PHE A CA 1
ATOM 836 C C . PHE A 1 107 ? -3.893 -1.995 13.848 1.00 84.81 107 PHE A C 1
ATOM 838 O O . PHE A 1 107 ? -3.470 -0.944 13.350 1.00 84.81 107 PHE A O 1
ATOM 845 N N . ILE A 1 108 ? -5.132 -2.074 14.342 1.00 84.56 108 ILE A N 1
ATOM 846 C CA . ILE A 1 108 ? -6.076 -0.944 14.318 1.00 84.56 108 ILE A CA 1
ATOM 847 C C . ILE A 1 108 ? -5.686 0.171 15.300 1.00 84.56 108 ILE A C 1
ATOM 849 O O . ILE A 1 108 ? -6.088 1.319 15.095 1.00 84.56 108 ILE A O 1
ATOM 853 N N . SER A 1 109 ? -4.867 -0.122 16.314 1.00 81.44 109 SER A N 1
ATOM 854 C CA . SER A 1 109 ? -4.345 0.892 17.235 1.00 81.44 109 SER A CA 1
ATOM 855 C C . SER A 1 109 ? -3.172 1.696 16.661 1.00 81.44 109 SER A C 1
ATOM 857 O O . SER A 1 109 ? -2.900 2.800 17.138 1.00 81.44 109 SER A O 1
ATOM 859 N N . ARG A 1 110 ? -2.512 1.203 15.598 1.00 85.12 110 ARG A N 1
ATOM 860 C CA . ARG A 1 110 ? -1.439 1.939 14.908 1.00 85.12 110 ARG A CA 1
ATOM 861 C C . ARG A 1 110 ? -1.960 3.282 14.385 1.00 85.12 110 ARG A C 1
ATOM 863 O O . ARG A 1 110 ? -3.064 3.334 13.834 1.00 85.12 110 ARG A O 1
ATOM 870 N N . PRO A 1 111 ? -1.183 4.375 14.455 1.00 86.19 111 PRO A N 1
ATOM 871 C CA . PRO A 1 111 ? -1.623 5.640 13.891 1.00 86.19 111 PRO A CA 1
ATOM 872 C C . PRO A 1 111 ? -1.884 5.498 12.380 1.00 86.19 111 PRO A C 1
ATOM 874 O O . PRO A 1 111 ? -1.093 4.848 11.686 1.00 86.19 111 PRO A O 1
ATOM 877 N N . PRO A 1 112 ? -2.952 6.121 11.840 1.00 89.06 112 PRO A N 1
ATOM 878 C CA . PRO A 1 112 ? -3.359 5.938 10.444 1.00 89.06 112 PRO A CA 1
ATOM 879 C C . PRO A 1 112 ? -2.243 6.181 9.426 1.00 89.06 112 PRO A C 1
ATOM 881 O O . PRO A 1 112 ? -2.147 5.460 8.439 1.00 89.06 112 PRO A O 1
ATOM 884 N N . TYR A 1 113 ? -1.374 7.159 9.694 1.00 92.38 113 TYR A N 1
ATOM 885 C CA . TYR A 1 113 ? -0.230 7.475 8.845 1.00 92.38 113 TYR A CA 1
ATOM 886 C C . TYR A 1 113 ? 0.678 6.260 8.593 1.00 92.38 113 TYR A C 1
ATOM 888 O O . TYR A 1 113 ? 0.995 5.962 7.444 1.00 92.38 113 TYR A O 1
ATOM 896 N N . PHE A 1 114 ? 1.059 5.525 9.641 1.00 91.00 114 PHE A N 1
ATOM 897 C CA . PHE A 1 114 ? 1.981 4.396 9.502 1.00 91.00 114 PHE A CA 1
ATOM 898 C C . PHE A 1 114 ? 1.336 3.203 8.797 1.00 91.00 114 PHE A C 1
ATOM 900 O O . PHE A 1 114 ? 2.019 2.519 8.039 1.00 91.00 114 PHE A O 1
ATOM 907 N N . ARG A 1 115 ? 0.020 3.001 8.965 1.00 90.06 115 ARG A N 1
ATOM 908 C CA . ARG A 1 115 ? -0.730 2.011 8.174 1.00 90.06 115 ARG A CA 1
ATOM 909 C C . ARG A 1 115 ? -0.722 2.352 6.689 1.00 90.06 115 ARG A C 1
ATOM 911 O O . ARG A 1 115 ? -0.445 1.490 5.866 1.00 90.06 115 ARG A O 1
ATOM 918 N N . TYR A 1 116 ? -0.979 3.613 6.343 1.00 93.44 116 TYR A N 1
ATOM 919 C CA . TYR A 1 116 ? -0.944 4.048 4.946 1.00 93.44 116 TYR A CA 1
ATOM 920 C C . TYR A 1 116 ? 0.465 4.016 4.359 1.00 93.44 116 TYR A C 1
ATOM 922 O O . TYR A 1 116 ? 0.620 3.745 3.172 1.00 93.44 116 TYR A O 1
ATOM 930 N N . LEU A 1 117 ? 1.499 4.260 5.168 1.00 94.19 117 LEU A N 1
ATOM 931 C CA . LEU A 1 117 ? 2.886 4.117 4.735 1.00 94.19 117 LEU A CA 1
ATOM 932 C C . LEU A 1 117 ? 3.246 2.651 4.449 1.00 94.19 117 LEU A C 1
ATOM 934 O O . LEU A 1 117 ? 3.878 2.369 3.431 1.00 94.19 117 LEU A O 1
ATOM 938 N N . GLU A 1 118 ? 2.823 1.728 5.314 1.00 91.38 118 GLU A N 1
ATOM 939 C CA . GLU A 1 118 ? 2.950 0.278 5.117 1.00 91.38 118 GLU A CA 1
ATOM 940 C C . GLU A 1 118 ? 2.239 -0.169 3.826 1.00 91.38 118 GLU A C 1
ATOM 942 O O . GLU A 1 118 ? 2.865 -0.754 2.938 1.00 91.38 118 GLU A O 1
ATOM 947 N N . GLU A 1 119 ? 0.972 0.216 3.652 1.00 91.44 119 GLU A N 1
ATOM 948 C CA . GLU A 1 119 ? 0.178 -0.056 2.446 1.00 91.44 119 GLU A CA 1
ATOM 949 C C . GLU A 1 119 ? 0.821 0.538 1.180 1.00 91.44 119 GLU A C 1
ATOM 951 O O . GLU A 1 119 ? 0.956 -0.143 0.156 1.00 91.44 119 GLU A O 1
ATOM 956 N N . TRP A 1 120 ? 1.301 1.784 1.246 1.00 95.06 120 TRP A N 1
ATOM 957 C CA . TRP A 1 120 ? 2.029 2.427 0.152 1.00 95.06 120 TRP A CA 1
ATOM 958 C C . TRP A 1 120 ? 3.278 1.627 -0.233 1.00 95.06 120 TRP A C 1
ATOM 960 O O . TRP A 1 120 ? 3.502 1.377 -1.421 1.00 95.06 120 TRP A O 1
ATOM 970 N N . GLY A 1 121 ? 4.057 1.169 0.751 1.00 93.00 121 GLY A N 1
ATOM 971 C CA . GLY A 1 121 ? 5.236 0.332 0.536 1.00 93.00 121 GLY A CA 1
ATOM 972 C C . GLY A 1 121 ? 4.890 -0.997 -0.137 1.00 93.00 121 GLY A C 1
ATOM 973 O O . GLY A 1 121 ? 5.526 -1.384 -1.123 1.00 93.00 121 GLY A O 1
ATOM 974 N N . GLN A 1 122 ? 3.838 -1.673 0.330 1.00 89.94 122 GLN A N 1
ATOM 975 C CA . GLN A 1 122 ? 3.358 -2.925 -0.256 1.00 89.94 122 GLN A CA 1
ATOM 976 C C . GLN A 1 122 ? 2.926 -2.736 -1.722 1.00 89.94 122 GLN A C 1
ATOM 978 O O . GLN A 1 122 ? 3.351 -3.490 -2.609 1.00 89.94 122 GLN A O 1
ATOM 983 N N . HIS A 1 123 ? 2.121 -1.707 -2.008 1.00 92.75 123 HIS A N 1
ATOM 984 C CA . HIS A 1 123 ? 1.662 -1.393 -3.363 1.00 92.75 123 HIS A CA 1
ATOM 985 C C . HIS A 1 123 ? 2.797 -0.960 -4.289 1.00 92.75 123 HIS A C 1
ATOM 987 O O . HIS A 1 123 ? 2.818 -1.365 -5.459 1.00 92.75 123 HIS A O 1
ATOM 993 N N . PHE A 1 124 ? 3.753 -0.179 -3.783 1.00 94.44 124 PHE A N 1
ATOM 994 C CA . PHE A 1 124 ? 4.954 0.206 -4.514 1.00 94.44 124 PHE A CA 1
ATOM 995 C C . PHE A 1 124 ? 5.726 -1.034 -4.972 1.00 94.44 124 PHE A C 1
ATOM 997 O O . PHE A 1 124 ? 5.988 -1.183 -6.167 1.00 94.44 124 PHE A O 1
ATOM 1004 N N . CYS A 1 125 ? 6.019 -1.967 -4.061 1.00 91.62 125 CYS A N 1
ATOM 1005 C CA . CYS A 1 125 ? 6.781 -3.178 -4.370 1.00 91.62 125 CYS A CA 1
ATOM 1006 C C . CYS A 1 125 ? 6.052 -4.086 -5.377 1.00 91.62 125 CYS A C 1
ATOM 1008 O O . CYS A 1 125 ? 6.662 -4.528 -6.358 1.00 91.62 125 CYS A O 1
ATOM 1010 N N . LYS A 1 126 ? 4.741 -4.319 -5.198 1.00 91.69 126 LYS A N 1
ATOM 1011 C CA . LYS A 1 126 ? 3.914 -5.106 -6.139 1.00 91.69 126 LYS A CA 1
ATOM 1012 C C . LYS A 1 126 ? 3.902 -4.480 -7.537 1.00 91.69 126 LYS A C 1
ATOM 1014 O O . LYS A 1 126 ? 4.141 -5.166 -8.533 1.00 91.69 126 LYS A O 1
ATOM 1019 N N . THR A 1 127 ? 3.677 -3.169 -7.615 1.00 94.56 127 THR A N 1
ATOM 1020 C CA . THR A 1 127 ? 3.615 -2.446 -8.893 1.00 94.56 127 THR A CA 1
ATOM 1021 C C . THR A 1 127 ? 4.973 -2.417 -9.581 1.00 94.56 127 THR A C 1
ATOM 1023 O O . THR A 1 127 ? 5.053 -2.731 -10.769 1.00 94.56 127 THR A O 1
ATOM 1026 N N . ARG A 1 128 ? 6.048 -2.133 -8.834 1.00 94.25 128 ARG A N 1
ATOM 1027 C CA . ARG A 1 128 ? 7.423 -2.156 -9.341 1.00 94.25 128 ARG A CA 1
ATOM 1028 C C . ARG A 1 128 ? 7.764 -3.513 -9.943 1.00 94.25 128 ARG A C 1
ATOM 1030 O O . ARG A 1 128 ? 8.272 -3.559 -11.057 1.00 94.25 128 ARG A O 1
ATOM 1037 N N . LYS A 1 129 ? 7.448 -4.615 -9.252 1.00 92.75 129 LYS A N 1
ATOM 1038 C CA . LYS A 1 129 ? 7.693 -5.975 -9.759 1.00 92.75 129 LYS A CA 1
ATOM 1039 C C . LYS A 1 129 ? 7.000 -6.213 -11.102 1.00 92.75 129 LYS A C 1
ATOM 1041 O O . LYS A 1 129 ? 7.633 -6.717 -12.024 1.00 92.75 129 LYS A O 1
ATOM 1046 N N . ARG A 1 130 ? 5.726 -5.826 -11.225 1.00 94.31 130 ARG A N 1
ATOM 1047 C CA . ARG A 1 130 ? 4.969 -5.956 -12.481 1.00 94.31 130 ARG A CA 1
ATOM 1048 C C . ARG A 1 130 ? 5.606 -5.146 -13.611 1.00 94.31 130 ARG A C 1
ATOM 1050 O O . ARG A 1 130 ? 5.880 -5.703 -14.662 1.00 94.31 130 ARG A O 1
ATOM 1057 N N . MET A 1 131 ? 5.907 -3.869 -13.377 1.00 95.31 131 MET A N 1
ATOM 1058 C CA . MET A 1 131 ? 6.488 -3.012 -14.418 1.00 95.31 131 MET A CA 1
ATOM 1059 C C . MET A 1 131 ? 7.892 -3.466 -14.834 1.00 95.31 131 MET A C 1
ATOM 1061 O O . MET A 1 131 ? 8.233 -3.393 -16.008 1.00 95.31 131 MET A O 1
ATOM 1065 N N . LEU A 1 132 ? 8.700 -3.969 -13.894 1.00 94.62 132 LEU A N 1
ATOM 1066 C CA . LEU A 1 132 ? 10.003 -4.551 -14.219 1.00 94.62 132 LEU A CA 1
ATOM 1067 C C . LEU A 1 132 ? 9.867 -5.844 -15.028 1.00 94.62 132 LEU A C 1
ATOM 1069 O O . LEU A 1 132 ? 10.658 -6.051 -15.941 1.00 94.62 132 LEU A O 1
ATOM 1073 N N . LYS A 1 133 ? 8.862 -6.686 -14.747 1.00 93.81 133 LYS A N 1
ATOM 1074 C CA . LYS A 1 133 ? 8.556 -7.862 -15.577 1.00 93.81 133 LYS A CA 1
ATOM 1075 C C . LYS A 1 133 ? 8.234 -7.447 -17.015 1.00 93.81 133 LYS A C 1
ATOM 1077 O O . LYS A 1 133 ? 8.793 -8.029 -17.938 1.00 93.81 133 LYS A O 1
ATOM 1082 N N . ASP A 1 134 ? 7.405 -6.419 -17.191 1.00 93.38 134 ASP A N 1
ATOM 1083 C CA . ASP A 1 134 ? 7.057 -5.892 -18.516 1.00 93.38 134 ASP A CA 1
ATOM 1084 C C . ASP A 1 134 ? 8.296 -5.328 -19.236 1.00 93.38 134 ASP A C 1
ATOM 1086 O O . ASP A 1 134 ? 8.504 -5.598 -20.413 1.00 93.38 134 ASP A O 1
ATOM 1090 N N . ILE A 1 135 ? 9.170 -4.601 -18.528 1.00 94.75 135 ILE A N 1
ATOM 1091 C CA . ILE A 1 135 ? 10.438 -4.109 -19.092 1.00 94.75 135 ILE A CA 1
ATOM 1092 C C . ILE A 1 135 ? 11.348 -5.269 -19.509 1.00 94.75 135 ILE A C 1
ATOM 1094 O O . ILE A 1 135 ? 11.897 -5.238 -20.603 1.00 94.75 135 ILE A O 1
ATOM 1098 N N . ILE A 1 136 ? 11.521 -6.293 -18.669 1.00 93.31 136 ILE A N 1
ATOM 1099 C CA . ILE A 1 136 ? 12.364 -7.452 -19.004 1.00 93.31 136 ILE A CA 1
ATOM 1100 C C . ILE A 1 136 ? 11.816 -8.160 -20.245 1.00 93.31 136 ILE A C 1
ATOM 1102 O O . ILE A 1 136 ? 12.581 -8.468 -21.155 1.00 93.31 136 ILE A O 1
ATOM 1106 N N . TYR A 1 137 ? 10.499 -8.358 -20.310 1.00 92.44 137 TYR A N 1
ATOM 1107 C CA . TYR A 1 137 ? 9.839 -8.994 -21.446 1.00 92.44 137 TYR A CA 1
ATOM 1108 C C . TYR A 1 137 ? 10.015 -8.213 -22.758 1.00 92.44 137 TYR A C 1
ATOM 1110 O O . TYR A 1 137 ? 10.198 -8.820 -23.810 1.00 92.44 137 TYR A O 1
ATOM 1118 N N . GLU A 1 138 ? 9.985 -6.880 -22.704 1.00 92.19 138 GLU A N 1
ATOM 1119 C CA . GLU A 1 138 ? 10.105 -6.023 -23.891 1.00 92.19 138 GLU A CA 1
ATOM 1120 C C . GLU A 1 138 ? 11.551 -5.663 -24.263 1.00 92.19 138 GLU A C 1
ATOM 1122 O O . GLU A 1 138 ? 11.795 -5.279 -25.404 1.00 92.19 138 GLU A O 1
ATOM 1127 N N . CYS A 1 139 ? 12.506 -5.748 -23.330 1.00 91.75 139 CYS A N 1
ATOM 1128 C CA . CYS A 1 139 ? 13.867 -5.234 -23.532 1.00 91.75 139 CYS A CA 1
ATOM 1129 C C . CYS A 1 139 ? 14.992 -6.277 -23.435 1.00 91.75 139 CYS A C 1
ATOM 1131 O O . CYS A 1 139 ? 16.128 -5.989 -23.838 1.00 91.75 139 CYS A O 1
ATOM 1133 N N . ARG A 1 140 ? 14.733 -7.418 -22.784 1.00 91.50 140 ARG A N 1
ATOM 1134 C CA . ARG A 1 140 ? 15.742 -8.421 -22.394 1.00 91.50 140 ARG A CA 1
ATOM 1135 C C . ARG A 1 140 ? 15.233 -9.859 -22.565 1.00 91.50 140 ARG A C 1
ATOM 1137 O O . ARG A 1 140 ? 15.640 -10.747 -21.818 1.00 91.50 140 ARG A O 1
ATOM 1144 N N . ASN A 1 141 ? 14.341 -10.098 -23.522 1.00 88.06 141 ASN A N 1
ATOM 1145 C CA . ASN A 1 141 ? 13.735 -11.408 -23.745 1.00 88.06 141 ASN A CA 1
ATOM 1146 C C . ASN A 1 141 ? 14.421 -12.139 -24.907 1.00 88.06 141 ASN A C 1
ATOM 1148 O O . ASN A 1 141 ? 14.420 -11.653 -26.035 1.00 88.06 141 ASN A O 1
ATOM 1152 N N . ARG A 1 142 ? 15.007 -13.308 -24.621 1.00 85.38 142 ARG A N 1
ATOM 1153 C CA . ARG A 1 142 ? 15.692 -14.153 -25.614 1.00 85.38 142 ARG A CA 1
ATOM 1154 C C . ARG A 1 142 ? 14.721 -14.900 -26.529 1.00 85.38 142 ARG A C 1
ATOM 1156 O O . ARG A 1 142 ? 15.058 -15.123 -27.685 1.00 85.38 142 ARG A O 1
ATOM 1163 N N . ASP A 1 143 ? 13.533 -15.227 -26.031 1.00 85.31 143 ASP A N 1
ATOM 1164 C CA . ASP A 1 143 ? 12.518 -15.999 -26.759 1.00 85.31 143 ASP A CA 1
ATOM 1165 C C . ASP A 1 143 ? 11.719 -15.122 -27.732 1.00 85.31 143 ASP A C 1
ATOM 1167 O O . ASP A 1 143 ? 11.042 -15.612 -28.633 1.00 85.31 143 ASP A O 1
ATOM 1171 N N . ARG A 1 144 ? 11.809 -13.798 -27.566 1.00 78.69 144 ARG A N 1
ATOM 1172 C CA . ARG A 1 144 ? 11.189 -12.815 -28.449 1.00 78.69 144 ARG A CA 1
ATOM 1173 C C . ARG A 1 144 ? 12.248 -12.246 -29.394 1.00 78.69 144 ARG A C 1
ATOM 1175 O O . ARG A 1 144 ? 13.048 -11.396 -29.005 1.00 78.69 144 ARG A O 1
ATOM 1182 N N . GLY A 1 145 ? 12.250 -12.719 -30.641 1.00 74.25 145 GLY A N 1
ATOM 1183 C CA . GLY A 1 145 ? 13.188 -12.266 -31.674 1.00 74.25 145 GLY A CA 1
ATOM 1184 C C . GLY A 1 145 ? 13.228 -10.737 -31.786 1.00 74.25 145 GLY A C 1
ATOM 1185 O O . GLY A 1 145 ? 12.181 -10.099 -31.820 1.00 74.25 145 GLY A O 1
ATOM 1186 N N . GLY A 1 146 ? 14.431 -10.154 -31.789 1.00 74.50 146 GLY A N 1
ATOM 1187 C CA . GLY A 1 146 ? 14.640 -8.698 -31.811 1.00 74.50 146 GLY A CA 1
ATOM 1188 C C . GLY A 1 146 ?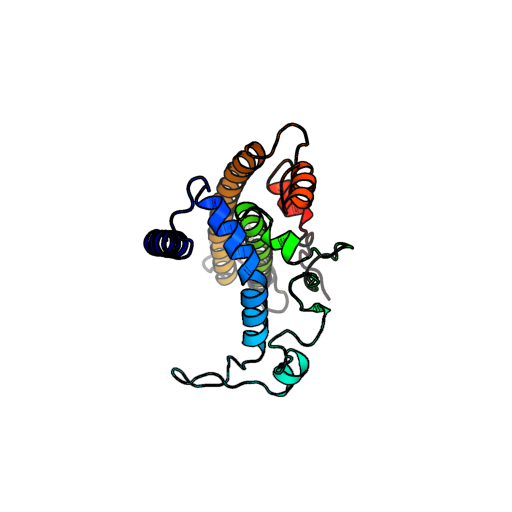 14.537 -7.985 -30.453 1.00 74.50 146 GLY A C 1
ATOM 1189 O O . GLY A 1 146 ? 14.749 -6.782 -30.394 1.00 74.50 146 GLY A O 1
ATOM 1190 N N . HIS A 1 147 ? 14.254 -8.691 -29.348 1.00 79.50 147 HIS A N 1
ATOM 1191 C CA . HIS A 1 147 ? 14.085 -8.089 -28.011 1.00 79.50 147 HIS A CA 1
ATOM 1192 C C . HIS A 1 147 ? 15.123 -8.547 -26.975 1.00 79.50 147 HIS A C 1
ATOM 1194 O O . HIS A 1 147 ? 14.965 -8.321 -25.770 1.00 79.50 147 HIS A O 1
ATOM 1200 N N . LYS A 1 148 ? 16.209 -9.179 -27.430 1.00 84.31 148 LYS A N 1
ATOM 1201 C CA . LYS A 1 148 ? 17.268 -9.713 -26.566 1.00 84.31 148 LYS A CA 1
ATOM 1202 C C . LYS A 1 148 ? 18.094 -8.603 -25.915 1.00 84.31 148 LYS A C 1
ATOM 1204 O O . LYS A 1 148 ? 18.352 -8.657 -24.711 1.00 84.31 148 LYS A O 1
ATOM 1209 N N . TYR A 1 149 ? 18.469 -7.587 -26.694 1.00 88.44 149 TYR A N 1
ATOM 1210 C CA . TYR A 1 149 ? 19.258 -6.451 -26.225 1.00 88.44 149 TYR A CA 1
ATOM 1211 C C . TYR A 1 149 ? 18.711 -5.118 -26.734 1.00 88.44 149 TYR A C 1
ATOM 1213 O O . TYR A 1 149 ? 19.339 -4.442 -27.531 1.00 88.44 149 TYR A O 1
ATOM 1221 N N . CYS A 1 150 ? 17.564 -4.682 -26.220 1.00 89.81 150 CYS A N 1
ATOM 1222 C CA . CYS A 1 150 ? 17.058 -3.344 -26.521 1.00 89.81 150 CYS A CA 1
ATOM 1223 C C . CYS A 1 150 ? 17.633 -2.260 -25.595 1.00 89.81 150 CYS A C 1
ATOM 1225 O O . CYS A 1 150 ? 17.848 -2.489 -24.399 1.00 89.81 150 CYS A O 1
ATOM 1227 N N . SER A 1 151 ? 17.807 -1.049 -26.110 1.00 88.31 151 SER A N 1
ATOM 1228 C CA . SER A 1 151 ? 18.068 0.149 -25.319 1.00 88.31 151 SER A CA 1
ATOM 1229 C C . SER A 1 151 ? 16.761 0.752 -24.799 1.00 88.31 151 SER A C 1
ATOM 1231 O O . SER A 1 151 ? 15.687 0.577 -25.378 1.00 88.31 151 SER A O 1
ATOM 1233 N N . GLY A 1 152 ? 16.848 1.526 -23.714 1.00 88.00 152 GLY A N 1
ATOM 1234 C CA . GLY A 1 152 ? 15.697 2.271 -23.195 1.00 88.00 152 GLY A CA 1
ATOM 1235 C C . GLY A 1 152 ? 15.191 3.372 -24.132 1.00 88.00 152 GLY A C 1
ATOM 1236 O O . GLY A 1 152 ? 14.090 3.876 -23.912 1.00 88.00 152 GLY A O 1
ATOM 1237 N N . ASP A 1 153 ? 15.966 3.706 -25.164 1.00 87.81 153 ASP A N 1
ATOM 1238 C CA . ASP A 1 153 ? 15.623 4.682 -26.200 1.00 87.81 153 ASP A CA 1
ATOM 1239 C C . ASP A 1 153 ? 14.992 4.022 -27.438 1.00 87.81 153 ASP A C 1
ATOM 1241 O O . ASP A 1 153 ? 14.501 4.715 -28.321 1.00 87.81 153 ASP A O 1
ATOM 1245 N N . GLY A 1 154 ? 14.894 2.686 -27.451 1.00 88.19 154 GLY A N 1
ATOM 1246 C CA . GLY A 1 154 ? 14.123 1.929 -28.438 1.00 88.19 154 GLY A CA 1
ATOM 1247 C C . GLY A 1 154 ? 14.931 1.361 -29.597 1.00 88.19 154 GLY A C 1
ATOM 1248 O O . GLY A 1 154 ? 14.340 0.994 -30.609 1.00 88.19 154 GLY A O 1
ATOM 1249 N N . TYR A 1 155 ? 16.247 1.239 -29.433 1.00 86.31 155 TYR A N 1
ATOM 1250 C CA . TYR A 1 155 ? 17.149 0.668 -30.433 1.00 86.31 155 TYR A CA 1
ATOM 1251 C C . TYR A 1 155 ? 17.605 -0.739 -30.054 1.00 86.31 155 TYR A C 1
ATOM 1253 O O . TYR A 1 155 ? 17.739 -1.042 -28.868 1.00 86.31 155 TYR A O 1
ATOM 1261 N N . ASP A 1 156 ? 17.892 -1.572 -31.048 1.00 86.81 156 ASP A N 1
ATOM 1262 C CA . ASP A 1 156 ? 18.572 -2.851 -30.842 1.00 86.81 156 ASP A CA 1
ATOM 1263 C C . ASP A 1 156 ? 20.081 -2.616 -30.661 1.00 86.81 156 ASP A C 1
ATOM 1265 O O . ASP A 1 156 ? 20.781 -2.178 -31.576 1.00 86.81 156 ASP A O 1
ATOM 1269 N N . CYS A 1 157 ? 20.594 -2.894 -29.464 1.00 84.94 157 CYS A N 1
ATOM 1270 C CA . CYS A 1 157 ? 21.997 -2.704 -29.117 1.00 84.94 157 CYS A CA 1
ATOM 1271 C C . CYS A 1 157 ? 22.943 -3.613 -29.915 1.00 84.94 157 CYS A C 1
ATOM 1273 O O . CYS A 1 157 ? 24.122 -3.284 -29.995 1.00 84.94 157 CYS A O 1
ATOM 1275 N N . GLU A 1 158 ? 22.477 -4.725 -30.499 1.00 83.12 158 GLU A N 1
ATOM 1276 C CA . GLU A 1 158 ? 23.319 -5.569 -31.367 1.00 83.12 158 GLU A CA 1
ATOM 1277 C C . GLU A 1 158 ? 23.517 -4.940 -32.762 1.00 83.12 158 GLU A C 1
ATOM 1279 O O . GLU A 1 158 ? 24.507 -5.230 -33.442 1.00 83.12 158 GLU A O 1
ATOM 1284 N N . LYS A 1 159 ? 22.613 -4.040 -33.175 1.00 78.38 159 LYS A N 1
ATOM 1285 C CA . LYS A 1 159 ? 22.658 -3.344 -34.472 1.00 78.38 159 LYS A CA 1
ATOM 1286 C C . LYS A 1 159 ? 23.312 -1.964 -34.411 1.00 78.38 159 LYS A C 1
ATOM 1288 O O . LYS A 1 159 ? 23.782 -1.475 -35.438 1.00 78.38 159 LYS A O 1
ATOM 1293 N N . ILE A 1 160 ? 23.375 -1.341 -33.232 1.00 76.44 160 ILE A N 1
ATOM 1294 C CA . ILE A 1 160 ? 24.075 -0.064 -33.037 1.00 76.44 160 ILE A CA 1
ATOM 1295 C C . ILE A 1 160 ? 25.589 -0.307 -33.085 1.00 76.44 160 ILE A C 1
ATOM 1297 O O . ILE A 1 160 ? 26.184 -0.780 -32.117 1.00 76.44 160 ILE A O 1
ATOM 1301 N N . LYS A 1 161 ? 26.220 0.051 -34.206 1.00 73.94 161 LYS A N 1
ATOM 1302 C CA . LYS A 1 161 ? 27.681 0.052 -34.383 1.00 73.94 161 LYS A CA 1
ATOM 1303 C C . LYS A 1 161 ? 28.165 1.436 -34.820 1.00 73.94 161 LYS A C 1
ATOM 1305 O O . LYS A 1 161 ? 27.403 2.126 -35.502 1.00 73.94 161 LYS A O 1
ATOM 1310 N N . PRO A 1 162 ? 29.409 1.837 -34.485 1.00 74.31 162 PRO A N 1
ATOM 1311 C CA . PRO A 1 162 ? 29.965 3.126 -34.901 1.00 74.31 162 PRO A CA 1
ATOM 1312 C C . PRO A 1 162 ? 29.868 3.353 -36.412 1.00 74.31 162 PRO A C 1
ATOM 1314 O O . PRO A 1 162 ? 29.559 4.458 -36.841 1.00 74.31 162 PRO A O 1
ATOM 1317 N N . GLU A 1 163 ? 30.047 2.291 -37.205 1.00 73.81 163 GLU A N 1
ATOM 1318 C CA . GLU A 1 163 ? 29.996 2.355 -38.671 1.00 73.81 163 GLU A CA 1
ATOM 1319 C C . GLU A 1 163 ? 28.611 2.721 -39.237 1.00 73.81 163 GLU A C 1
ATOM 1321 O O . GLU A 1 163 ? 28.526 3.237 -40.346 1.00 73.81 163 GLU A O 1
ATOM 1326 N N . ASN A 1 164 ? 27.528 2.467 -38.493 1.00 69.50 164 ASN A N 1
ATOM 1327 C CA . ASN A 1 164 ? 26.150 2.593 -38.985 1.00 69.50 164 ASN A CA 1
ATOM 1328 C C . ASN A 1 164 ? 25.321 3.630 -38.216 1.00 69.50 164 ASN A C 1
ATOM 1330 O O . ASN A 1 164 ? 24.116 3.715 -38.437 1.00 69.50 164 ASN A O 1
ATOM 1334 N N . TYR A 1 165 ? 25.937 4.410 -37.321 1.00 69.94 165 TYR A N 1
ATOM 1335 C CA . TYR A 1 165 ? 25.236 5.328 -36.415 1.00 69.94 165 TYR A CA 1
ATOM 1336 C C . TYR A 1 165 ? 24.367 6.367 -37.148 1.00 69.94 165 TYR A C 1
ATOM 1338 O O . TYR A 1 165 ? 23.275 6.689 -36.687 1.00 69.94 165 TYR A O 1
ATOM 1346 N N . GLU A 1 166 ? 24.810 6.838 -38.317 1.00 69.19 166 GLU A N 1
ATOM 1347 C CA . GLU A 1 166 ? 24.083 7.816 -39.144 1.00 69.19 166 GLU A CA 1
ATOM 1348 C C . GLU A 1 166 ? 22.893 7.214 -39.919 1.00 69.19 166 GLU A C 1
ATOM 1350 O O . GLU A 1 166 ? 22.030 7.954 -40.382 1.00 69.19 166 GLU A O 1
ATOM 1355 N N . ASN A 1 167 ? 22.804 5.880 -40.016 1.00 64.81 167 ASN A N 1
ATOM 1356 C CA . ASN A 1 167 ? 21.795 5.156 -40.804 1.00 64.81 167 ASN A CA 1
ATOM 1357 C C . ASN A 1 167 ? 20.802 4.351 -39.942 1.00 64.81 167 ASN A C 1
ATOM 1359 O O . ASN A 1 167 ? 20.096 3.482 -40.455 1.00 64.81 167 ASN A O 1
ATOM 1363 N N . ILE A 1 168 ? 20.727 4.611 -38.632 1.00 65.19 168 ILE A N 1
ATOM 1364 C CA . ILE A 1 168 ? 19.753 3.957 -37.745 1.00 65.19 168 ILE A CA 1
ATOM 1365 C C . ILE A 1 168 ? 18.392 4.644 -37.927 1.00 65.19 168 ILE A C 1
ATOM 1367 O O . ILE A 1 168 ? 18.045 5.567 -37.192 1.00 65.19 168 ILE A O 1
ATOM 1371 N N . SER A 1 169 ? 17.623 4.226 -38.933 1.00 60.16 169 SER A N 1
ATOM 1372 C CA . SER A 1 169 ? 16.304 4.809 -39.222 1.00 60.16 169 SER A CA 1
ATOM 1373 C C . SER A 1 169 ? 15.176 4.238 -38.357 1.00 60.16 169 SER A C 1
ATOM 1375 O O . SER A 1 169 ? 14.191 4.935 -38.106 1.00 60.16 169 SER A O 1
ATOM 1377 N N . ASP A 1 170 ? 15.318 3.000 -37.870 1.00 66.31 170 ASP A N 1
ATOM 1378 C CA . ASP A 1 170 ? 14.200 2.247 -37.300 1.00 66.31 170 ASP A CA 1
ATOM 1379 C C . ASP A 1 170 ? 14.336 2.023 -35.786 1.00 66.31 170 ASP A C 1
ATOM 1381 O O . ASP A 1 170 ? 15.358 1.572 -35.262 1.00 66.31 170 ASP A O 1
ATOM 1385 N N . LEU A 1 171 ? 13.250 2.313 -35.059 1.00 67.50 171 LEU A N 1
ATOM 1386 C CA . LEU A 1 171 ? 13.080 1.936 -33.652 1.00 67.50 171 LEU A CA 1
ATOM 1387 C C . LEU A 1 171 ? 12.726 0.446 -33.559 1.00 67.50 171 LEU A C 1
ATOM 1389 O O . LEU A 1 171 ? 11.601 0.088 -33.194 1.00 67.50 171 LEU A O 1
ATOM 1393 N N . ASP A 1 172 ? 13.689 -0.417 -33.870 1.00 75.50 172 ASP A N 1
ATOM 1394 C CA . ASP A 1 172 ? 13.552 -1.882 -33.829 1.00 75.50 172 ASP A CA 1
ATOM 1395 C C . ASP A 1 172 ? 13.053 -2.405 -32.470 1.00 75.50 172 ASP A C 1
ATOM 1397 O O . ASP A 1 172 ? 12.415 -3.450 -32.382 1.00 75.50 172 ASP A O 1
ATOM 1401 N N . CYS A 1 173 ? 13.267 -1.628 -31.405 1.00 86.12 173 CYS A N 1
ATOM 1402 C CA . CYS A 1 173 ? 12.864 -1.926 -30.037 1.00 86.12 173 CYS A CA 1
ATOM 1403 C C . CYS A 1 173 ? 11.851 -0.909 -29.478 1.00 86.12 173 CYS A C 1
ATOM 1405 O O . CYS A 1 173 ? 11.875 -0.565 -28.288 1.00 86.12 173 CYS A O 1
ATOM 1407 N N . ARG A 1 174 ? 10.926 -0.407 -30.306 1.00 88.88 174 ARG A N 1
ATOM 1408 C CA . ARG A 1 174 ? 9.939 0.615 -29.900 1.00 88.88 174 ARG A CA 1
ATOM 1409 C C . ARG A 1 174 ? 9.150 0.251 -28.636 1.00 88.88 174 ARG A C 1
ATOM 1411 O O . ARG A 1 174 ? 8.806 1.139 -27.852 1.00 88.88 174 ARG A O 1
ATOM 1418 N N . ASP A 1 175 ? 8.844 -1.024 -28.417 1.00 91.12 175 ASP A N 1
ATOM 1419 C CA . ASP A 1 175 ? 8.099 -1.448 -27.227 1.00 91.12 175 ASP A CA 1
ATOM 1420 C C . ASP A 1 175 ? 8.929 -1.369 -25.941 1.00 91.12 175 ASP A C 1
ATOM 1422 O O . ASP A 1 175 ? 8.400 -0.942 -24.909 1.00 91.12 175 ASP A O 1
ATOM 1426 N N . CYS A 1 176 ? 10.239 -1.631 -26.014 1.00 92.62 176 CYS A N 1
ATOM 1427 C CA . CYS A 1 176 ? 11.153 -1.396 -24.898 1.00 92.62 176 CYS A CA 1
ATOM 1428 C C . CYS A 1 176 ? 11.141 0.082 -24.481 1.00 92.62 176 CYS A C 1
ATOM 1430 O O . CYS A 1 176 ? 10.923 0.400 -23.308 1.00 92.62 176 CYS A O 1
ATOM 1432 N N . TYR A 1 177 ? 11.253 1.001 -25.449 1.00 92.94 177 TYR A N 1
ATOM 1433 C CA . TYR A 1 177 ? 11.137 2.442 -25.195 1.00 92.94 177 TYR A CA 1
ATOM 1434 C C . TYR A 1 177 ? 9.820 2.800 -24.495 1.00 92.94 177 TYR A C 1
ATOM 1436 O O . TYR A 1 177 ? 9.811 3.530 -23.496 1.00 92.94 177 TYR A O 1
ATOM 1444 N N . LYS A 1 178 ? 8.687 2.261 -24.973 1.00 94.69 178 LYS A N 1
ATOM 1445 C CA . LYS A 1 178 ? 7.371 2.513 -24.363 1.00 94.69 178 LYS A CA 1
ATOM 1446 C C . LYS A 1 178 ? 7.341 2.081 -22.895 1.00 94.69 178 LYS A C 1
ATOM 1448 O O . LYS A 1 178 ? 6.844 2.851 -22.068 1.00 94.69 178 LYS A O 1
ATOM 1453 N N . GLN A 1 179 ? 7.847 0.892 -22.554 1.00 95.81 179 GLN A N 1
ATOM 1454 C CA . GLN A 1 179 ? 7.842 0.419 -21.162 1.00 95.81 179 GLN A CA 1
ATOM 1455 C C . GLN A 1 179 ? 8.823 1.194 -20.282 1.00 95.81 179 GLN A C 1
ATOM 1457 O O . GLN A 1 179 ? 8.443 1.623 -19.191 1.00 95.81 179 GLN A O 1
ATOM 1462 N N . CYS A 1 180 ? 10.033 1.477 -20.771 1.00 95.75 180 CYS A N 1
ATOM 1463 C CA . CYS A 1 180 ? 11.006 2.315 -20.068 1.00 95.75 180 CYS A CA 1
ATOM 1464 C C . CYS A 1 180 ? 10.437 3.705 -19.766 1.00 95.75 180 CYS A C 1
ATOM 1466 O O . CYS A 1 180 ? 10.520 4.178 -18.632 1.00 95.75 180 CYS A O 1
ATOM 1468 N N . ARG A 1 181 ? 9.772 4.346 -20.736 1.00 96.38 181 ARG A N 1
ATOM 1469 C CA . ARG A 1 181 ? 9.123 5.651 -20.535 1.00 96.38 181 ARG A CA 1
ATOM 1470 C C . ARG A 1 181 ? 7.984 5.585 -19.518 1.00 96.38 181 ARG A C 1
ATOM 1472 O O . ARG A 1 181 ? 7.861 6.493 -18.695 1.00 96.38 181 ARG A O 1
ATOM 1479 N N . LYS A 1 182 ? 7.145 4.544 -19.564 1.00 97.06 182 LYS A N 1
ATOM 1480 C CA . LYS A 1 182 ? 6.074 4.330 -18.572 1.00 97.06 182 LYS A CA 1
ATOM 1481 C C . LYS A 1 182 ? 6.651 4.175 -17.166 1.00 97.06 182 LYS A C 1
ATOM 1483 O O . LYS A 1 182 ? 6.149 4.812 -16.245 1.00 97.06 182 LYS A O 1
ATOM 1488 N N . TYR A 1 183 ? 7.704 3.372 -17.016 1.00 97.38 183 TYR A N 1
ATOM 1489 C CA . TYR A 1 183 ? 8.361 3.160 -15.731 1.00 97.38 183 TYR A CA 1
ATOM 1490 C C . TYR A 1 183 ? 9.021 4.435 -15.205 1.00 97.38 183 TYR A C 1
ATOM 1492 O O . TYR A 1 183 ? 8.760 4.775 -14.059 1.00 97.38 183 TYR A O 1
ATOM 1500 N N . ARG A 1 184 ? 9.780 5.176 -16.032 1.00 97.56 184 ARG A N 1
ATOM 1501 C CA . ARG A 1 184 ? 10.390 6.475 -15.664 1.00 97.56 184 ARG A CA 1
ATOM 1502 C C . ARG A 1 184 ? 9.341 7.441 -15.097 1.00 97.56 184 ARG A C 1
A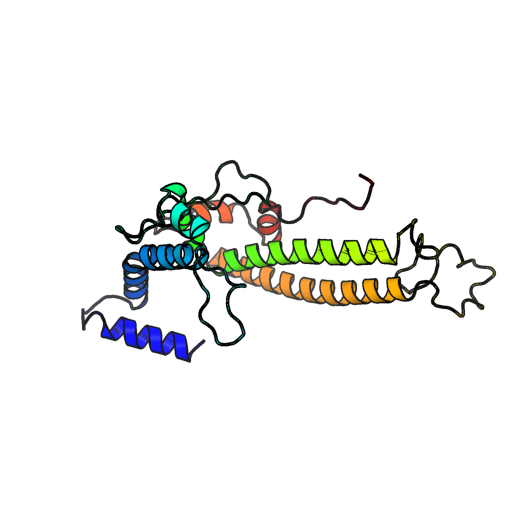TOM 1504 O O . ARG A 1 184 ? 9.405 7.823 -13.938 1.00 97.56 184 ARG A O 1
ATOM 1511 N N . LYS A 1 185 ? 8.267 7.695 -15.853 1.00 97.75 185 LYS A N 1
ATOM 1512 C CA . LYS A 1 185 ? 7.166 8.564 -15.396 1.00 97.75 185 LYS A CA 1
ATOM 1513 C C . LYS A 1 185 ? 6.500 8.093 -14.104 1.00 97.75 185 LYS A C 1
ATOM 1515 O O . LYS A 1 185 ? 6.004 8.909 -13.333 1.00 97.75 185 LYS A O 1
ATOM 1520 N N . TRP A 1 186 ? 6.386 6.782 -13.913 1.00 98.19 186 TRP A N 1
ATOM 1521 C CA . TRP A 1 186 ? 5.792 6.222 -12.707 1.00 98.19 186 TRP A CA 1
ATOM 1522 C C . TRP A 1 186 ? 6.732 6.355 -11.507 1.00 98.19 186 TRP A C 1
ATOM 1524 O O . TRP A 1 186 ? 6.284 6.791 -10.449 1.00 98.19 186 TRP A O 1
ATOM 1534 N N . ILE A 1 187 ? 8.018 6.027 -11.669 1.00 97.38 187 ILE A N 1
ATOM 1535 C CA . ILE A 1 187 ? 8.994 6.086 -10.579 1.00 97.38 187 ILE A CA 1
ATOM 1536 C C . ILE A 1 187 ? 9.258 7.528 -10.141 1.00 97.38 187 ILE A C 1
ATOM 1538 O O . ILE A 1 187 ? 9.366 7.753 -8.942 1.00 97.38 187 ILE A O 1
ATOM 1542 N N . ASP A 1 188 ? 9.242 8.498 -11.061 1.00 97.94 188 ASP A N 1
ATOM 1543 C CA . ASP A 1 188 ? 9.384 9.926 -10.738 1.00 97.94 188 ASP A CA 1
ATOM 1544 C C . ASP A 1 188 ? 8.256 10.395 -9.805 1.00 97.94 188 ASP A C 1
ATOM 1546 O O . ASP A 1 188 ? 8.501 10.975 -8.749 1.00 97.94 188 ASP A O 1
ATOM 1550 N N . LYS A 1 189 ? 7.006 10.025 -10.113 1.00 98.00 189 LYS A N 1
ATOM 1551 C CA . LYS A 1 189 ? 5.860 10.303 -9.229 1.00 98.00 189 LYS A CA 1
ATOM 1552 C C . LYS A 1 189 ? 5.998 9.612 -7.873 1.00 98.00 189 LYS A C 1
ATOM 1554 O O . LYS A 1 189 ? 5.683 10.197 -6.842 1.00 98.00 189 LYS A O 1
ATOM 1559 N N . LYS A 1 190 ? 6.470 8.360 -7.850 1.00 97.31 190 LYS A N 1
ATOM 1560 C CA . LYS A 1 190 ? 6.693 7.629 -6.592 1.00 97.31 190 LYS A CA 1
ATOM 1561 C C . LYS A 1 190 ? 7.833 8.209 -5.765 1.00 97.31 190 LYS A C 1
ATOM 1563 O O . LYS A 1 190 ? 7.768 8.141 -4.541 1.00 97.31 190 LYS A O 1
ATOM 1568 N N . PHE A 1 191 ? 8.830 8.809 -6.403 1.00 96.75 191 PHE A N 1
ATOM 1569 C CA . PHE A 1 191 ? 9.895 9.536 -5.729 1.00 96.75 191 PHE A CA 1
ATOM 1570 C C . PHE A 1 191 ? 9.357 10.786 -5.019 1.00 96.75 191 PHE A C 1
ATOM 1572 O O . PHE A 1 191 ? 9.645 10.991 -3.840 1.00 96.75 191 PHE A O 1
ATOM 1579 N N . GLU A 1 192 ? 8.510 11.576 -5.684 1.00 97.75 192 GLU A N 1
ATOM 1580 C CA . GLU A 1 192 ? 7.822 12.718 -5.061 1.00 97.75 192 GLU A CA 1
ATOM 1581 C C . GLU A 1 192 ? 6.925 12.283 -3.892 1.00 97.75 192 GLU A C 1
ATOM 1583 O O . GLU A 1 192 ? 7.017 12.840 -2.795 1.00 97.75 192 GLU A O 1
ATOM 1588 N N . GLU A 1 193 ? 6.100 11.247 -4.088 1.00 97.62 193 GLU A N 1
ATOM 1589 C CA . GLU A 1 193 ? 5.269 10.674 -3.022 1.00 97.62 193 GLU A CA 1
ATOM 1590 C C . GLU A 1 193 ? 6.121 10.241 -1.821 1.00 97.62 193 GLU A C 1
ATOM 1592 O O . GLU A 1 193 ? 5.791 10.585 -0.687 1.00 97.62 193 GLU A O 1
ATOM 1597 N N . TYR A 1 194 ? 7.234 9.539 -2.052 1.00 96.81 194 TYR A N 1
ATOM 1598 C CA . TYR A 1 194 ? 8.131 9.097 -0.986 1.00 96.81 194 TYR A CA 1
ATOM 1599 C C . TYR A 1 194 ? 8.732 10.266 -0.204 1.00 96.81 194 TYR A C 1
ATOM 1601 O O . TYR A 1 194 ? 8.783 10.206 1.021 1.00 96.81 194 TYR A O 1
ATOM 1609 N N . ASN A 1 195 ? 9.154 11.343 -0.870 1.00 96.81 195 ASN A N 1
ATOM 1610 C CA . ASN A 1 195 ? 9.691 12.516 -0.175 1.00 96.81 195 ASN A CA 1
ATOM 1611 C C . ASN A 1 195 ? 8.630 13.195 0.702 1.00 96.81 195 ASN A C 1
ATOM 1613 O O . ASN A 1 195 ? 8.924 13.586 1.834 1.00 96.81 195 ASN A O 1
ATOM 1617 N N . ASN A 1 196 ? 7.383 13.261 0.227 1.00 96.25 196 ASN A N 1
ATOM 1618 C CA . ASN A 1 196 ? 6.261 13.760 1.023 1.00 96.25 196 ASN A CA 1
ATOM 1619 C C . ASN A 1 196 ? 5.981 12.862 2.234 1.00 96.25 196 ASN A C 1
ATOM 1621 O O . ASN A 1 196 ? 5.820 13.368 3.346 1.00 96.25 196 ASN A O 1
ATOM 1625 N N . GLN A 1 197 ? 5.974 11.538 2.040 1.00 96.31 197 GLN A N 1
ATOM 1626 C CA . GLN A 1 197 ? 5.854 10.576 3.137 1.00 96.31 197 GLN A CA 1
ATOM 1627 C C . GLN A 1 197 ? 7.006 10.750 4.129 1.00 96.31 197 GLN A C 1
ATOM 1629 O O . GLN A 1 197 ? 6.766 10.922 5.312 1.00 96.31 197 GLN A O 1
ATOM 1634 N N . LYS A 1 198 ? 8.257 10.827 3.670 1.00 95.38 198 LYS A N 1
ATOM 1635 C CA . LYS A 1 198 ? 9.430 11.044 4.527 1.00 95.38 198 LYS A CA 1
ATOM 1636 C C . LYS A 1 198 ? 9.285 12.296 5.398 1.00 95.38 198 LYS A C 1
ATOM 1638 O O . LYS A 1 198 ? 9.459 12.210 6.606 1.00 95.38 198 LYS A O 1
ATOM 1643 N N . SER A 1 199 ? 8.900 13.431 4.814 1.00 94.62 199 SER A N 1
ATOM 1644 C CA . SER A 1 199 ? 8.681 14.664 5.582 1.00 94.62 199 SER A CA 1
ATOM 1645 C C . SER A 1 199 ? 7.561 14.516 6.621 1.00 94.62 199 SER A C 1
ATOM 1647 O O . SER A 1 199 ? 7.690 14.998 7.747 1.00 94.62 199 SER A O 1
ATOM 1649 N N . LYS A 1 200 ? 6.470 13.814 6.283 1.00 95.31 200 LYS A N 1
ATOM 1650 C CA . LYS A 1 200 ? 5.397 13.511 7.242 1.00 95.31 200 LYS A CA 1
ATOM 1651 C C . LYS A 1 200 ? 5.836 12.536 8.327 1.00 95.31 200 LYS A C 1
ATOM 1653 O O . LYS A 1 200 ? 5.462 12.744 9.473 1.00 95.31 200 LYS A O 1
ATOM 1658 N N . TYR A 1 201 ? 6.655 11.545 7.994 1.00 94.25 201 TYR A N 1
ATOM 1659 C CA . TYR A 1 201 ? 7.214 10.580 8.935 1.00 94.25 201 TYR A CA 1
ATOM 1660 C C . TYR A 1 201 ? 7.944 11.280 10.075 1.00 94.25 201 TYR A C 1
ATOM 1662 O O . TYR A 1 201 ? 7.664 11.006 11.238 1.00 94.25 201 TYR A O 1
ATOM 1670 N N . ASP A 1 202 ? 8.819 12.228 9.738 1.00 91.19 202 ASP A N 1
ATOM 1671 C CA . ASP A 1 202 ? 9.593 12.983 10.722 1.00 91.19 202 ASP A CA 1
ATOM 1672 C C . ASP A 1 202 ? 8.665 13.783 11.653 1.00 91.19 202 ASP A C 1
ATOM 1674 O O . ASP A 1 202 ? 8.850 13.796 12.870 1.00 91.19 202 ASP A O 1
ATOM 1678 N N . GLY A 1 203 ? 7.606 14.386 11.100 1.00 90.56 203 GLY A N 1
ATOM 1679 C CA . GLY A 1 203 ? 6.585 15.088 11.880 1.00 90.56 203 GLY A CA 1
ATOM 1680 C C . GLY A 1 203 ? 5.739 14.169 12.770 1.00 90.56 203 GLY A C 1
ATOM 1681 O O . GLY A 1 203 ? 5.424 14.539 13.898 1.00 90.56 203 GLY A O 1
ATOM 1682 N N . GLU A 1 204 ? 5.370 12.974 12.303 1.00 89.69 204 GLU A N 1
ATOM 1683 C CA . GLU A 1 204 ? 4.640 11.989 13.115 1.00 89.69 204 GLU A CA 1
ATOM 1684 C C . GLU A 1 204 ? 5.521 11.392 14.219 1.00 89.69 204 GLU A C 1
ATOM 1686 O O . GLU A 1 204 ? 5.039 11.197 15.333 1.00 89.69 204 GLU A O 1
ATOM 1691 N N . LEU A 1 205 ? 6.816 11.174 13.961 1.00 86.25 205 LEU A N 1
ATOM 1692 C CA . LEU A 1 205 ? 7.769 10.758 14.992 1.00 86.25 205 LEU A CA 1
ATOM 1693 C C . LEU A 1 205 ? 7.895 11.798 16.109 1.00 86.25 205 LEU A C 1
ATOM 1695 O O . LEU A 1 205 ? 7.942 11.432 17.278 1.00 86.25 205 LEU A O 1
ATOM 1699 N N . GLN A 1 206 ? 7.916 13.092 15.779 1.00 84.62 206 GLN A N 1
ATOM 1700 C CA . GLN A 1 206 ? 8.009 14.166 16.778 1.00 84.62 206 GLN A CA 1
ATOM 1701 C C . GLN A 1 206 ? 6.789 14.262 17.703 1.00 84.62 206 GLN A C 1
ATOM 1703 O O . GLN A 1 206 ? 6.906 14.811 18.799 1.00 84.62 206 GLN A O 1
ATOM 1708 N N . LYS A 1 207 ? 5.630 13.744 17.276 1.00 82.56 207 LYS A N 1
ATOM 1709 C CA . LYS A 1 207 ? 4.419 13.664 18.109 1.00 82.56 207 LYS A CA 1
ATOM 1710 C C . LYS A 1 207 ? 4.480 12.527 19.123 1.00 82.56 207 LYS A C 1
ATOM 1712 O O . LYS A 1 207 ? 3.649 12.486 20.028 1.00 82.56 207 LYS A O 1
ATOM 1717 N N . LEU A 1 208 ? 5.416 11.591 18.965 1.00 75.62 208 LEU A N 1
ATOM 1718 C CA . LEU A 1 208 ? 5.592 10.510 19.921 1.00 75.62 208 LEU A CA 1
ATOM 1719 C C . LEU A 1 208 ? 6.232 11.047 21.212 1.00 75.62 208 LEU A C 1
ATOM 1721 O O . LEU A 1 208 ? 7.063 11.958 21.159 1.00 75.62 208 LEU A O 1
ATOM 1725 N N . PRO A 1 209 ? 5.874 10.488 22.381 1.00 69.94 209 PRO A N 1
ATOM 1726 C CA . PRO A 1 209 ? 6.474 10.876 23.654 1.00 69.94 209 PRO A CA 1
ATOM 1727 C C . PRO A 1 209 ? 8.002 10.713 23.623 1.00 69.94 209 PRO A C 1
ATOM 1729 O O . PRO A 1 209 ? 8.508 9.648 23.266 1.00 69.94 209 PRO A O 1
ATOM 1732 N N . LYS A 1 210 ? 8.739 11.762 24.011 1.00 61.38 210 LYS A N 1
ATOM 1733 C CA . LYS A 1 210 ? 10.210 11.823 23.900 1.00 61.38 210 LYS A CA 1
ATOM 1734 C C . LYS A 1 210 ? 10.968 10.965 24.928 1.00 61.38 210 LYS A C 1
ATOM 1736 O O . LYS A 1 210 ? 12.122 10.640 24.682 1.00 61.38 210 LYS A O 1
ATOM 1741 N N . ASP A 1 211 ? 10.305 10.505 25.993 1.00 56.53 211 ASP A N 1
ATOM 1742 C CA . ASP A 1 211 ? 10.964 9.866 27.148 1.00 56.53 211 ASP A CA 1
ATOM 1743 C C . ASP A 1 211 ? 10.613 8.378 27.328 1.00 56.53 211 ASP A C 1
ATOM 1745 O O . ASP A 1 211 ? 10.458 7.900 28.449 1.00 56.53 211 ASP A O 1
ATOM 1749 N N . ASN A 1 212 ? 10.391 7.627 26.240 1.00 52.62 212 ASN A N 1
ATOM 1750 C CA . ASN A 1 212 ? 9.871 6.243 26.292 1.00 52.62 212 ASN A CA 1
ATOM 1751 C C . ASN A 1 212 ? 8.536 6.092 27.037 1.00 52.62 212 ASN A C 1
ATOM 1753 O O . ASN A 1 212 ? 8.078 4.975 27.293 1.00 52.62 212 ASN A O 1
ATOM 1757 N N . ASN A 1 213 ? 7.868 7.209 27.330 1.00 54.19 213 ASN A N 1
ATOM 1758 C CA . ASN A 1 213 ? 6.591 7.235 28.014 1.00 54.19 213 ASN A CA 1
ATOM 1759 C C . ASN A 1 213 ? 5.460 6.938 27.020 1.00 54.19 213 ASN A C 1
ATOM 1761 O O . ASN A 1 213 ? 4.523 7.712 26.853 1.00 54.19 213 ASN A O 1
ATOM 1765 N N . CYS A 1 214 ? 5.530 5.778 26.354 1.00 58.00 214 CYS A N 1
ATOM 1766 C CA . CYS A 1 214 ? 4.425 5.162 25.609 1.00 58.00 214 CYS A CA 1
ATOM 1767 C C . CYS A 1 214 ? 3.303 4.689 26.573 1.00 58.00 214 CYS A C 1
ATOM 1769 O O . CYS A 1 214 ? 2.654 3.665 26.355 1.00 58.00 214 CYS A O 1
ATOM 1771 N N . SER A 1 215 ? 3.126 5.381 27.700 1.00 48.41 215 SER A N 1
ATOM 1772 C CA . SER A 1 215 ? 2.206 5.082 28.786 1.00 48.41 215 SER A CA 1
ATOM 1773 C C . SER A 1 215 ? 0.873 5.777 28.520 1.00 48.41 215 SER A C 1
ATOM 1775 O O . SER A 1 215 ? 0.642 6.906 28.947 1.00 48.41 215 SER A O 1
ATOM 1777 N N . GLY A 1 216 ? 0.005 5.092 27.783 1.00 48.72 216 GLY A N 1
ATOM 1778 C CA . GLY A 1 216 ? -1.380 5.508 27.590 1.00 48.72 216 GLY A CA 1
ATOM 1779 C C . GLY A 1 216 ? -1.988 4.909 26.327 1.00 48.72 216 GLY A C 1
ATOM 1780 O O . GLY A 1 216 ? -1.897 5.510 25.262 1.00 48.72 216 GLY A O 1
ATOM 1781 N N . GLY A 1 217 ? -2.613 3.734 26.449 1.00 58.41 217 GLY A N 1
ATOM 1782 C CA . GLY A 1 217 ? -3.509 3.171 25.428 1.00 58.41 217 GLY A CA 1
ATOM 1783 C C . GLY A 1 217 ? -2.959 2.023 24.570 1.00 58.41 217 GLY A C 1
ATOM 1784 O O . GLY A 1 217 ? -1.817 1.579 24.716 1.00 58.41 217 GLY A O 1
ATOM 1785 N N . ASP A 1 218 ? -3.801 1.562 23.642 1.00 57.59 218 ASP A N 1
ATOM 1786 C CA . ASP A 1 218 ? -3.639 0.351 22.811 1.00 57.59 218 ASP A CA 1
ATOM 1787 C C . ASP A 1 218 ? -2.434 0.377 21.847 1.00 57.59 218 ASP A C 1
ATOM 1789 O O . ASP A 1 218 ? -2.119 -0.615 21.191 1.00 57.59 218 ASP A O 1
ATOM 1793 N N . ASN A 1 219 ? -1.733 1.509 21.746 1.00 65.44 219 ASN A N 1
ATOM 1794 C CA . ASN A 1 219 ? -0.660 1.751 20.778 1.00 65.44 219 ASN A CA 1
ATOM 1795 C C . ASN A 1 219 ? 0.759 1.580 21.371 1.00 65.44 219 ASN A C 1
ATOM 1797 O O . ASN A 1 219 ? 1.758 1.878 20.714 1.00 65.44 219 ASN A O 1
ATOM 1801 N N . LYS A 1 220 ? 0.887 1.107 22.622 1.00 73.69 220 LYS A N 1
ATOM 1802 C CA . LYS A 1 220 ? 2.185 0.996 23.320 1.00 73.69 220 LYS A CA 1
ATOM 1803 C C . LYS A 1 220 ? 3.208 0.139 22.564 1.00 73.69 220 LYS A C 1
ATOM 1805 O O . LYS A 1 220 ? 4.356 0.552 22.431 1.00 73.69 220 LYS A O 1
ATOM 1810 N N . LYS A 1 221 ? 2.795 -1.025 22.045 1.00 77.00 221 LYS A N 1
ATOM 1811 C CA . LYS A 1 221 ? 3.687 -1.939 21.303 1.00 77.00 221 LYS A CA 1
ATOM 1812 C C . LYS A 1 221 ? 4.273 -1.262 20.066 1.00 77.00 221 LYS A C 1
ATOM 1814 O O . LYS A 1 221 ? 5.488 -1.219 19.905 1.00 77.00 221 LYS A O 1
ATOM 1819 N N . PHE A 1 222 ? 3.409 -0.675 19.241 1.00 81.50 222 PHE A N 1
ATOM 1820 C CA . PHE A 1 222 ? 3.825 0.016 18.027 1.00 81.50 222 PHE A CA 1
ATOM 1821 C C . PHE A 1 222 ? 4.678 1.256 18.338 1.00 81.50 222 PHE A C 1
ATOM 1823 O O . PHE A 1 222 ? 5.670 1.492 17.658 1.00 81.50 222 PHE A O 1
ATOM 1830 N N . CYS A 1 223 ? 4.359 2.006 19.399 1.00 80.19 223 CYS A N 1
ATOM 1831 C CA . CYS A 1 223 ? 5.171 3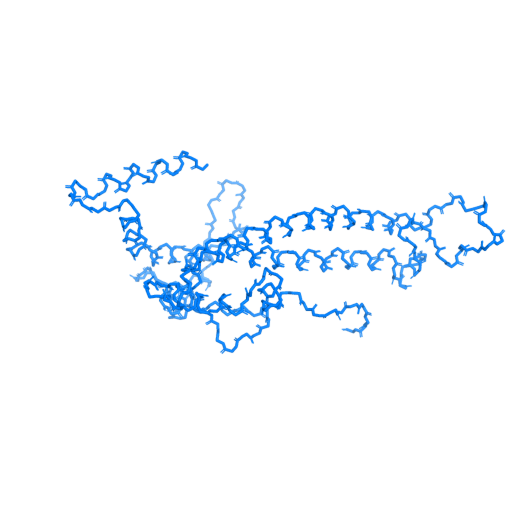.134 19.871 1.00 80.19 223 CYS A CA 1
ATOM 1832 C C . CYS A 1 223 ? 6.621 2.717 20.189 1.00 80.19 223 CYS A C 1
ATOM 1834 O O . CYS A 1 223 ? 7.563 3.381 19.766 1.00 80.19 223 CYS A O 1
ATOM 1836 N N . THR A 1 224 ? 6.826 1.581 20.858 1.00 81.62 224 THR A N 1
ATOM 1837 C CA . THR A 1 224 ? 8.178 1.057 21.125 1.00 81.62 224 THR A CA 1
ATOM 1838 C C . THR A 1 224 ? 8.870 0.527 19.864 1.00 81.62 224 THR A C 1
ATOM 1840 O O . THR A 1 224 ? 10.089 0.625 19.732 1.00 81.62 224 THR A O 1
ATOM 1843 N N . GLU A 1 225 ? 8.123 -0.053 18.923 1.00 83.44 225 GLU A N 1
ATOM 1844 C CA . GLU A 1 225 ? 8.678 -0.526 17.650 1.00 83.44 225 GLU A CA 1
ATOM 1845 C C . GLU A 1 225 ? 9.131 0.631 16.761 1.00 83.44 225 GLU A C 1
ATOM 1847 O O . GLU A 1 225 ? 10.256 0.621 16.263 1.00 83.44 225 GLU A O 1
ATOM 1852 N N . ILE A 1 226 ? 8.296 1.656 16.596 1.00 86.69 226 ILE A N 1
ATOM 1853 C CA . ILE A 1 226 ? 8.564 2.761 15.674 1.00 86.69 226 ILE A CA 1
ATOM 1854 C C . ILE A 1 226 ? 9.760 3.614 16.114 1.00 86.69 226 ILE A C 1
ATOM 1856 O O . ILE A 1 226 ? 10.492 4.118 15.267 1.00 86.69 226 ILE A O 1
ATOM 1860 N N . GLN A 1 227 ? 10.044 3.688 17.419 1.00 84.25 227 GLN A N 1
ATOM 1861 C CA . GLN A 1 227 ? 11.256 4.324 17.952 1.00 84.25 227 GLN A CA 1
ATOM 1862 C C . GLN A 1 227 ? 12.554 3.677 17.437 1.00 84.25 227 GLN A C 1
ATOM 1864 O O . GLN A 1 227 ? 13.578 4.351 17.335 1.00 84.25 227 GLN A O 1
ATOM 1869 N N . LYS A 1 228 ? 12.527 2.390 17.061 1.00 87.25 228 LYS A N 1
ATOM 1870 C CA . LYS A 1 228 ? 13.677 1.692 16.452 1.00 87.25 228 LYS A CA 1
ATOM 1871 C C . LYS A 1 228 ? 13.877 2.070 14.981 1.00 87.25 228 LYS A C 1
ATOM 1873 O O . LYS A 1 228 ? 14.920 1.776 14.401 1.00 87.25 228 LYS A O 1
ATOM 1878 N N . HIS A 1 229 ? 12.893 2.726 14.371 1.00 90.00 229 HIS A N 1
ATOM 1879 C CA . HIS A 1 229 ? 12.885 3.120 12.970 1.00 90.00 229 HIS A CA 1
ATOM 1880 C C . HIS A 1 229 ? 12.919 4.644 12.859 1.00 90.00 229 HIS A C 1
ATOM 1882 O O . HIS A 1 229 ? 11.916 5.305 12.611 1.00 90.00 229 HIS A O 1
ATOM 1888 N N . THR A 1 230 ? 14.106 5.225 13.009 1.00 87.62 230 THR A N 1
ATOM 1889 C CA . THR A 1 230 ? 14.300 6.686 13.013 1.00 87.62 230 THR A CA 1
ATOM 1890 C C . THR A 1 230 ? 14.024 7.375 11.671 1.00 87.62 230 THR A C 1
ATOM 1892 O O . THR A 1 230 ? 14.037 8.598 11.609 1.00 87.62 230 THR A O 1
ATOM 1895 N N . THR A 1 231 ? 13.772 6.625 10.590 1.00 92.12 231 THR A N 1
ATOM 1896 C CA . THR A 1 231 ? 13.492 7.178 9.257 1.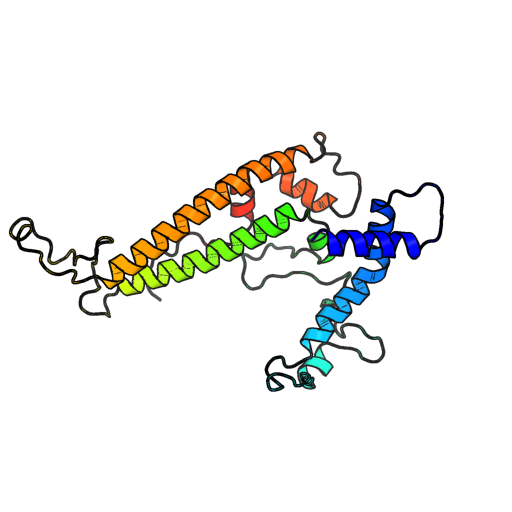00 92.12 231 THR A CA 1
ATOM 1897 C C . THR A 1 231 ? 12.395 6.386 8.548 1.00 92.12 231 THR A C 1
ATOM 1899 O O . THR A 1 231 ? 12.258 5.179 8.755 1.00 92.12 231 THR A O 1
ATOM 1902 N N . ALA A 1 232 ? 11.675 7.034 7.626 1.00 92.56 232 ALA A N 1
ATOM 1903 C CA . ALA A 1 232 ? 10.693 6.355 6.775 1.00 92.56 232 ALA A CA 1
ATOM 1904 C C . ALA A 1 232 ? 11.310 5.176 6.001 1.00 92.56 232 ALA A C 1
ATOM 1906 O O . ALA A 1 232 ? 10.692 4.123 5.863 1.00 92.56 232 ALA A O 1
ATOM 1907 N N . GLY A 1 233 ? 12.552 5.336 5.531 1.00 91.81 233 GLY A N 1
ATOM 1908 C CA . GLY A 1 233 ? 13.285 4.289 4.827 1.00 91.81 233 GLY A CA 1
ATOM 1909 C C . GLY A 1 233 ? 13.579 3.072 5.707 1.00 91.81 233 GLY A C 1
ATOM 1910 O O . GLY A 1 233 ? 13.366 1.945 5.266 1.00 91.81 233 GLY A O 1
ATOM 1911 N N . SER A 1 234 ? 14.017 3.276 6.956 1.00 92.06 234 SER A N 1
ATOM 1912 C CA . SER A 1 234 ? 14.300 2.167 7.880 1.00 92.06 234 SER A CA 1
ATOM 1913 C C . SER A 1 234 ? 13.033 1.440 8.328 1.00 92.06 234 SER A C 1
ATOM 1915 O O . SER A 1 234 ? 13.066 0.218 8.471 1.00 92.06 234 SER A O 1
ATOM 1917 N N . PHE A 1 235 ? 11.913 2.152 8.473 1.00 91.62 235 PHE A N 1
ATOM 1918 C CA . PHE A 1 235 ? 10.598 1.547 8.697 1.00 91.62 235 PHE A CA 1
ATOM 1919 C C . PHE A 1 235 ? 10.163 0.685 7.506 1.00 91.62 235 PHE A C 1
ATOM 1921 O O . PHE A 1 235 ? 9.920 -0.510 7.659 1.00 91.62 235 PHE A O 1
ATOM 1928 N N . LEU A 1 236 ? 10.147 1.252 6.294 1.00 90.88 236 LEU A N 1
ATOM 1929 C CA . LEU A 1 236 ? 9.751 0.535 5.076 1.00 90.88 236 LEU A CA 1
ATOM 1930 C C . LEU A 1 236 ? 10.648 -0.676 4.779 1.00 90.88 236 LEU A C 1
ATOM 1932 O O . LEU A 1 236 ? 10.165 -1.704 4.303 1.00 90.88 236 LEU A O 1
ATOM 1936 N N . ALA A 1 237 ? 11.946 -0.582 5.073 1.00 87.88 237 ALA A N 1
ATOM 1937 C CA . ALA A 1 237 ? 12.878 -1.696 4.925 1.00 87.88 237 ALA A CA 1
ATOM 1938 C C . ALA A 1 237 ? 12.568 -2.844 5.899 1.00 87.88 237 ALA A C 1
ATOM 1940 O O . ALA A 1 237 ? 12.633 -4.013 5.511 1.00 87.88 237 ALA A O 1
ATOM 1941 N N . ALA A 1 238 ? 12.191 -2.528 7.141 1.00 87.25 238 ALA A N 1
ATOM 1942 C CA . ALA A 1 238 ? 11.858 -3.524 8.158 1.00 87.25 238 ALA A CA 1
ATOM 1943 C C . ALA A 1 238 ? 10.610 -4.347 7.803 1.00 87.25 238 ALA A C 1
ATOM 1945 O O . ALA A 1 238 ? 10.540 -5.526 8.150 1.00 87.25 238 ALA A O 1
ATOM 1946 N N . LEU A 1 239 ? 9.680 -3.761 7.042 1.00 83.94 239 LEU A N 1
ATOM 1947 C CA . LEU A 1 239 ? 8.485 -4.442 6.535 1.00 83.94 239 LEU A CA 1
ATOM 1948 C C . LEU A 1 239 ? 8.794 -5.509 5.472 1.00 83.94 239 LEU A C 1
ATOM 1950 O O . LEU A 1 239 ? 7.957 -6.368 5.198 1.00 83.94 239 LEU A O 1
ATOM 1954 N N . LYS A 1 240 ? 9.983 -5.474 4.848 1.00 81.94 240 LYS A N 1
ATOM 1955 C CA . LYS A 1 240 ? 10.448 -6.469 3.859 1.00 81.94 240 LYS A CA 1
ATOM 1956 C C . LYS A 1 240 ? 9.460 -6.738 2.707 1.00 81.94 240 LYS A C 1
ATOM 1958 O O . LYS A 1 240 ? 9.493 -7.806 2.097 1.00 81.94 240 LYS A O 1
ATOM 1963 N N . HIS A 1 241 ? 8.600 -5.774 2.361 1.00 80.69 241 HIS A N 1
ATOM 1964 C CA . HIS A 1 241 ? 7.636 -5.916 1.258 1.00 80.69 241 HIS A CA 1
ATOM 1965 C C . HIS A 1 241 ? 8.319 -6.090 -0.103 1.00 80.69 241 HIS A C 1
ATOM 1967 O O . HIS A 1 241 ? 7.844 -6.813 -0.980 1.00 80.69 241 HIS A O 1
ATOM 1973 N N . CYS A 1 242 ? 9.453 -5.419 -0.285 1.00 76.25 242 CYS A N 1
ATOM 1974 C CA . CYS A 1 242 ? 10.313 -5.596 -1.439 1.00 76.25 242 CYS A CA 1
ATOM 1975 C C . CYS A 1 242 ? 11.329 -6.690 -1.103 1.00 76.25 242 CYS A C 1
ATOM 1977 O O . CYS A 1 242 ? 12.184 -6.494 -0.243 1.00 76.25 242 CYS A O 1
ATOM 1979 N N . LYS A 1 243 ? 11.276 -7.831 -1.800 1.00 71.25 243 LYS A N 1
ATOM 1980 C CA . LYS A 1 243 ? 12.381 -8.797 -1.748 1.00 71.25 243 LYS A CA 1
ATOM 1981 C C . LYS A 1 243 ? 13.642 -8.141 -2.324 1.00 71.25 243 LYS A C 1
ATOM 1983 O O . LYS A 1 243 ? 13.557 -7.446 -3.343 1.00 71.25 243 LYS A O 1
ATOM 1988 N N . HIS A 1 244 ? 14.793 -8.359 -1.683 1.00 54.81 244 HIS A N 1
ATOM 1989 C CA . HIS A 1 244 ? 16.086 -8.018 -2.279 1.00 54.81 244 HIS A CA 1
ATOM 1990 C C . HIS A 1 244 ? 16.193 -8.704 -3.645 1.00 54.81 244 HIS A C 1
ATOM 1992 O O . HIS A 1 244 ? 15.683 -9.808 -3.826 1.00 54.81 244 HIS A O 1
ATOM 1998 N N . GLY A 1 245 ? 16.740 -7.975 -4.617 1.00 51.00 245 GLY A N 1
ATOM 1999 C CA . GLY A 1 245 ? 16.573 -8.229 -6.042 1.00 51.00 245 GLY A CA 1
ATOM 2000 C C . GLY A 1 245 ? 16.653 -9.698 -6.454 1.00 51.00 245 GLY A C 1
ATOM 2001 O O . GLY A 1 245 ? 17.694 -10.326 -6.340 1.00 51.00 245 GLY A O 1
ATOM 2002 N N . GLN A 1 246 ? 15.575 -10.187 -7.059 1.00 38.78 246 GLN A N 1
ATOM 2003 C CA . GLN A 1 246 ? 15.715 -11.037 -8.233 1.00 38.78 246 GLN A CA 1
ATOM 2004 C C . GLN A 1 246 ? 15.607 -10.116 -9.447 1.00 38.78 246 GLN A C 1
ATOM 2006 O O . GLN A 1 246 ? 14.557 -9.956 -10.068 1.00 38.78 246 GLN A O 1
ATOM 2011 N N . THR A 1 247 ? 16.712 -9.427 -9.729 1.00 36.12 247 THR A N 1
ATOM 2012 C CA . THR A 1 247 ? 17.125 -9.238 -11.121 1.00 36.12 247 THR A CA 1
ATOM 2013 C C . THR A 1 247 ? 17.136 -10.622 -11.765 1.00 36.12 247 THR A C 1
ATOM 2015 O O . THR A 1 247 ? 17.598 -11.569 -11.135 1.00 36.12 247 THR A O 1
ATOM 2018 N N . GLY A 1 248 ? 16.535 -10.747 -12.945 1.00 36.75 248 GLY A N 1
ATOM 2019 C CA . GLY A 1 248 ? 16.246 -12.033 -13.574 1.00 36.75 248 GLY A CA 1
ATOM 2020 C C . GLY A 1 248 ? 17.425 -13.012 -13.606 1.00 36.75 248 GLY A C 1
ATOM 2021 O O . GLY A 1 248 ? 18.571 -12.619 -13.809 1.00 36.75 248 GLY A O 1
ATOM 2022 N N . GLY A 1 249 ? 17.077 -14.284 -13.430 1.00 31.19 249 GLY A N 1
ATOM 2023 C CA . GLY A 1 249 ? 17.927 -15.458 -13.580 1.00 31.19 249 GLY A CA 1
ATOM 2024 C C . GLY A 1 249 ? 17.105 -16.706 -13.255 1.00 31.19 249 GLY A C 1
ATOM 2025 O O . GLY A 1 249 ? 16.969 -17.044 -12.089 1.00 31.19 249 GLY A O 1
ATOM 2026 N N . GLU A 1 250 ? 16.465 -17.253 -14.291 1.00 31.98 250 GLU A N 1
ATOM 2027 C CA . GLU A 1 250 ? 15.988 -18.639 -14.485 1.00 31.98 250 GLU A CA 1
ATOM 2028 C C . GLU A 1 250 ? 15.808 -19.549 -13.248 1.00 31.98 250 GLU A C 1
ATOM 2030 O O . GLU A 1 250 ? 16.780 -20.058 -12.698 1.00 31.98 250 GLU A O 1
ATOM 2035 N N . GLN A 1 251 ? 14.547 -19.806 -12.873 1.00 31.91 251 GLN A N 1
ATOM 2036 C CA . GLN A 1 251 ? 13.825 -21.100 -12.910 1.00 31.91 251 GLN A CA 1
ATOM 2037 C C . GLN A 1 251 ? 12.483 -20.964 -12.176 1.00 31.91 251 GLN A C 1
ATOM 2039 O O . GLN A 1 251 ? 12.455 -20.377 -11.069 1.00 31.91 251 GLN A O 1
#

Organism: Plasmodium falciparum (isolate HB3) (NCBI:txid137071)

InterPro domains:
  IPR008602 Duffy-antigen binding domain [PF05424] (2-66)
  IPR042202 Duffy-antigen binding superfamily [G3DSA:1.20.1310.20] (1-64)
  IPR054595 Duffy-binding-like domain, C-terminal subdomain [PF22672] (119-247)

Sequence (251 aa):
MNKIQQKIKDIVEKLNGDTPGQQPSDKRTALWGDFAQYIWNGMIYALTYNTDSGGKDKTPTHNDTVKGALWDSDKNTPQNTQYQYNTVKLDDTSGAKTSNAPLLTDFISRPPYFRYLEEWGQHFCKTRKRMLKDIIYECRNRDRGGHKYCSGDGYDCEKIKPENYENISDLDCRDCYKQCRKYRKWIDKKFEEYNNQKSKYDGELQKLPKDNNCSGGDNKKFCTEIQKHTTAGSFLAALKHCKHGQTGGEQ

Foldseek 3Di:
DVVVVVVVLVCLDVPPPPDPDDDSVVSVVVVCVVCVQVVLLVVQQVVQFDPPADDVPDDTDGDVVSCVQFADPVVSGGPDPCSGQQRPFPQDPLFDDDVGGDHPLQVVLPDPLLVVLLVLLLVVQVVVVVLVVQLCVLACDPVDPLRNHADLCQDRPVPDDPVCPVPPPDSSSVSNVVSSVVVVVVVVVVVVVVVVSFVVLQVVLVPQDPPLCCPDDSNSVVSVVCVVVNTSVSSSVVRRSHPDDPPDDDD

pLDDT: mean 81.37, std 15.49, range [31.19, 98.19]

Radius of gyration: 25.85 Å; chains: 1; bounding box: 59×41×72 Å

Secondary structure (DSSP, 8-state):
-HHHHHHHHHHHHHHS---TT--HHHHHHHHHHHHHHHHHHHHHHHTTB-TTSS-TTSPPPB-HHHHHHHEETTTTEESSGGGSTTT-B---TTS---SSPPBHHHHHTS-HHHHHHHHHHHHHHHHHHHHHHHHHHHHS-SSSTT-SSB-TTS-BTTT--GGGGGG----TTHHHHHHHHHHHHHHHHHHHHHHHHHHHHHHHHHTS-TTS---SSTTHHHHHHHTT--SHHHHHHHTT-S-S---S---